Protein AF-A0A7K6TKU8-F1 (afdb_monomer)

Foldseek 3Di:
DDDDDDDDDDDDDDDDDDDDPDDPDDDDPVNCVVVVVVVVVVVVVPDDDDPPPPPPDDPVPDDPDPDDDDDDDADPVLVVVLVVVCVVPLDDDQVRLCVSCVVRVHDSVVSVVVSVVVVVVVVVVVVVVVVVVVVVVVVVVVVVVVVVVVCVVPDDDPDDPVCVVDPVSVVVVVPPVPPDDD

Nearest PDB structures (foldseek):
  3a01-assembly1_A  TM=9.241E-01  e=1.852E-09  Drosophila melanogaster
  2r5z-assembly1_A  TM=8.710E-01  e=3.589E-05  Drosophila melanogaster
  2r5y-assembly1_A  TM=8.660E-01  e=4.384E-05  Drosophila melanogaster
  1puf-assembly1_A  TM=8.653E-01  e=1.664E-04  Mus musculus
  6u81-assembly1_A  TM=6.731E-01  e=4.527E-04  Homo sapiens

InterPro domains:
  IPR001356 Homeodomain [PF00046] (68-124)
  IPR001356 Homeodomain [PS50071] (65-125)
  IPR001356 Homeodomain [SM00389] (67-129)
  IPR001356 Homeodomain [cd00086] (68-125)
  IPR009057 Homedomain-like superfamily [SSF46689] (55-125)
  IPR017970 Homeobox, conserved site [PS00027] (100-123)
  IPR020479 Homeodomain, metazoa [PR00024] (89-100)
  IPR020479 Homeodomain, metazoa [PR00024] (104-114)
  IPR020479 Homeodomain, metazoa [PR00024] (114-123)
  IPR042247 T-cell leukemia homeobox protein 1/2/3 [PTHR45921] (1-181)

Mean predicted aligned error: 19.27 Å

Sequence (182 aa):
VIRVPAHRPAPAAPPAPPPVPGLSGLTFPWMETTRRIAKDRLSAALSPFAATRRIGHPYQNRTPPKRKKPRTSFSRVQICELEKRFHRQKYLASAERATLAKALKMTDAQVKTWFQNRRTKWRRQTAEEREAERQQANRLMLHLQQEAFQKSLSQPLPQDPLCMHNSSLYALQNLQPWAEDN

Solvent-accessible surface area (backbone atoms only — not comparable to full-atom values): 11973 Å² total; per-residue (Å²): 137,86,84,80,86,81,84,81,85,79,83,83,80,81,83,80,81,81,87,80,90,84,80,91,81,82,80,54,85,85,68,53,64,69,71,56,55,67,66,52,57,74,65,62,76,78,60,96,77,78,84,68,83,69,86,84,68,60,76,86,78,51,82,74,75,92,70,82,74,81,88,79,82,78,52,72,67,51,50,50,55,52,49,55,49,40,72,79,42,79,73,75,55,72,69,61,40,47,53,51,11,62,75,62,76,47,50,52,65,56,51,51,51,48,47,50,52,49,49,52,52,48,53,49,51,61,48,51,52,53,51,50,51,52,51,51,54,50,52,50,52,53,48,51,52,52,51,54,52,50,46,66,73,67,50,75,75,78,77,53,72,69,37,76,76,31,71,71,53,40,56,54,67,72,61,55,88,78,76,75,79,134

Organism: Caloenas nicobarica (NCBI:txid187106)

pLDDT: mean 75.06, std 19.82, range [42.72, 98.62]

Radius of gyration: 34.46 Å; Cα contacts (8 Å, |Δi|>4): 29; chains: 1; bounding box: 67×58×96 Å

Structure (mmCIF, N/CA/C/O backbone):
data_AF-A0A7K6TKU8-F1
#
_entry.id   AF-A0A7K6TKU8-F1
#
loop_
_atom_site.group_PDB
_atom_site.id
_atom_site.type_symbol
_atom_site.label_atom_id
_atom_site.label_alt_id
_atom_site.label_comp_id
_atom_site.label_asym_id
_atom_site.label_entity_id
_atom_site.label_seq_id
_atom_site.pdbx_PDB_ins_code
_atom_site.Cartn_x
_atom_site.Cartn_y
_atom_site.Cartn_z
_atom_site.occupancy
_atom_site.B_iso_or_equiv
_atom_site.auth_seq_id
_atom_site.auth_comp_id
_atom_site.auth_asym_id
_atom_site.auth_atom_id
_atom_site.pdbx_PDB_model_num
ATOM 1 N N . VAL A 1 1 ? 24.006 -42.795 16.543 1.00 43.53 1 VAL A N 1
ATOM 2 C CA . VAL A 1 1 ? 24.677 -41.724 17.321 1.00 43.53 1 VAL A CA 1
ATOM 3 C C . VAL A 1 1 ? 25.868 -41.241 16.509 1.00 43.53 1 VAL A C 1
ATOM 5 O O . VAL A 1 1 ? 26.869 -41.937 16.433 1.00 43.53 1 VAL A O 1
ATOM 8 N N . ILE A 1 2 ? 25.705 -40.130 15.790 1.00 45.97 2 ILE A N 1
ATOM 9 C CA . ILE A 1 2 ? 26.700 -39.610 14.841 1.00 45.97 2 ILE A CA 1
ATOM 10 C C . ILE A 1 2 ? 27.614 -38.644 15.603 1.00 45.97 2 ILE A C 1
ATOM 12 O O . ILE A 1 2 ? 27.145 -37.641 16.136 1.00 45.97 2 ILE A O 1
ATOM 16 N N . ARG A 1 3 ? 28.904 -38.979 15.702 1.00 47.34 3 ARG A N 1
ATOM 17 C CA . ARG A 1 3 ? 29.942 -38.127 16.299 1.00 47.34 3 ARG A CA 1
ATOM 18 C C . ARG A 1 3 ? 30.387 -37.079 15.276 1.00 47.34 3 ARG A C 1
ATOM 20 O O . ARG A 1 3 ? 30.801 -37.436 14.180 1.00 47.34 3 ARG A O 1
ATOM 27 N N . VAL A 1 4 ? 30.318 -35.805 15.653 1.00 51.19 4 VAL A N 1
ATOM 28 C CA . VAL A 1 4 ? 30.887 -34.668 14.911 1.00 51.19 4 VAL A CA 1
ATOM 29 C C . VAL A 1 4 ? 32.331 -34.456 15.386 1.00 51.19 4 VAL A C 1
ATOM 31 O O . VAL A 1 4 ? 32.528 -34.288 16.591 1.00 51.19 4 VAL A O 1
ATOM 34 N N . PRO A 1 5 ? 33.345 -34.461 14.501 1.00 51.53 5 PRO A N 1
ATOM 35 C CA . PRO A 1 5 ? 34.706 -34.091 14.875 1.00 51.53 5 PRO A CA 1
ATOM 36 C C . PRO A 1 5 ? 34.878 -32.587 15.131 1.00 51.53 5 PRO A C 1
ATOM 38 O O . PRO A 1 5 ? 34.342 -31.733 14.426 1.00 51.53 5 PRO A O 1
ATOM 41 N N . ALA A 1 6 ? 35.651 -32.311 16.176 1.00 50.31 6 ALA A N 1
ATOM 42 C CA . ALA A 1 6 ? 36.003 -31.018 16.730 1.00 50.31 6 ALA A CA 1
ATOM 43 C C . ALA A 1 6 ? 36.909 -30.155 15.822 1.00 50.31 6 ALA A C 1
ATOM 45 O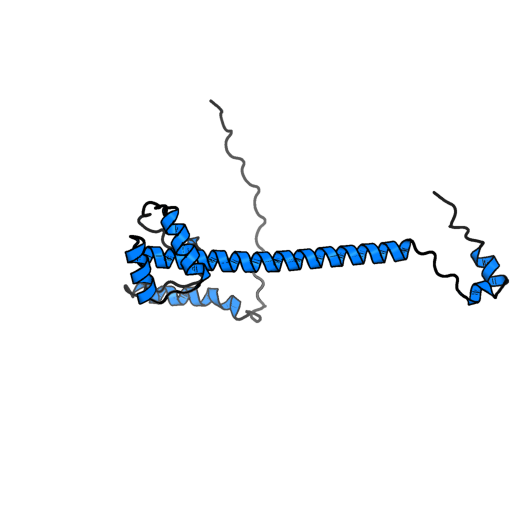 O . ALA A 1 6 ? 37.769 -30.661 15.111 1.00 50.31 6 ALA A O 1
ATOM 46 N N . HIS A 1 7 ? 36.704 -28.838 15.927 1.00 45.62 7 HIS A N 1
ATOM 47 C CA . HIS A 1 7 ? 37.646 -27.720 15.758 1.00 45.62 7 HIS A CA 1
ATOM 48 C C . HIS A 1 7 ? 38.753 -27.815 14.685 1.00 45.62 7 HIS A C 1
ATOM 50 O O . HIS A 1 7 ? 39.833 -28.351 14.911 1.00 45.62 7 HIS A O 1
ATOM 56 N N . ARG A 1 8 ? 38.537 -27.109 13.565 1.00 48.00 8 ARG A N 1
ATOM 57 C CA . ARG A 1 8 ? 39.598 -26.647 12.654 1.00 48.00 8 ARG A CA 1
ATOM 58 C C . ARG A 1 8 ? 40.055 -25.240 13.085 1.00 48.00 8 ARG A C 1
ATOM 60 O O . ARG A 1 8 ? 39.196 -24.358 13.147 1.00 48.00 8 ARG A O 1
ATOM 67 N N . PRO A 1 9 ? 41.346 -24.982 13.363 1.00 49.38 9 PRO A N 1
ATOM 68 C CA . PRO A 1 9 ? 41.838 -23.623 13.566 1.00 49.38 9 PRO A CA 1
ATOM 69 C C . PRO A 1 9 ? 41.916 -22.878 12.223 1.00 49.38 9 PRO A C 1
ATOM 71 O O . PRO A 1 9 ? 42.312 -23.448 11.205 1.00 49.38 9 PRO A O 1
ATOM 74 N N . ALA A 1 10 ? 41.500 -21.611 12.215 1.00 53.28 10 ALA A N 1
ATOM 75 C CA . ALA A 1 10 ? 41.585 -20.715 11.062 1.00 53.28 10 ALA A CA 1
ATOM 76 C C . ALA A 1 10 ? 43.036 -20.231 10.835 1.00 53.28 10 ALA A C 1
ATOM 78 O O . ALA A 1 10 ? 43.764 -20.056 11.815 1.00 53.28 10 ALA A O 1
ATOM 79 N N . PRO A 1 11 ? 43.472 -19.991 9.583 1.00 52.66 11 PRO A N 1
ATOM 80 C CA . PRO A 1 11 ? 44.795 -19.438 9.303 1.00 52.66 11 PRO A CA 1
ATOM 81 C C . PRO A 1 11 ? 44.886 -17.961 9.724 1.00 52.66 11 PRO A C 1
ATOM 83 O O . PRO A 1 11 ? 43.930 -17.198 9.579 1.00 52.66 11 PRO A O 1
ATOM 86 N N . ALA A 1 12 ? 46.048 -17.580 10.257 1.00 50.47 12 ALA A N 1
ATOM 87 C CA . ALA A 1 12 ? 46.366 -16.243 10.746 1.00 50.47 12 ALA A CA 1
ATOM 88 C C . ALA A 1 12 ? 46.212 -15.160 9.659 1.00 50.47 12 ALA A C 1
ATOM 90 O O . ALA A 1 12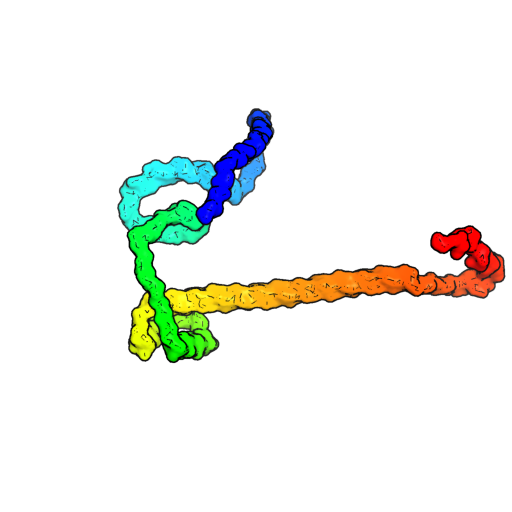 ? 46.647 -15.334 8.522 1.00 50.47 12 ALA A O 1
ATOM 91 N N . ALA A 1 13 ? 45.604 -14.030 10.029 1.00 57.81 13 ALA A N 1
ATOM 92 C CA . ALA A 1 13 ? 45.524 -12.828 9.202 1.00 57.81 13 ALA A CA 1
ATOM 93 C C . ALA A 1 13 ? 46.903 -12.136 9.094 1.00 57.81 13 ALA A C 1
ATOM 95 O O . ALA A 1 13 ? 47.665 -12.169 10.064 1.00 57.81 13 ALA A O 1
ATOM 96 N N . PRO A 1 14 ? 47.233 -11.486 7.961 1.00 63.06 14 PRO A N 1
ATOM 97 C CA . PRO A 1 14 ? 48.475 -10.724 7.826 1.00 63.06 14 PRO A CA 1
ATOM 98 C C . PRO A 1 14 ? 48.457 -9.448 8.696 1.00 63.06 14 PRO A C 1
ATOM 100 O O . PRO A 1 14 ? 47.380 -8.907 8.968 1.00 63.06 14 PRO A O 1
ATOM 103 N N . PRO A 1 15 ? 49.627 -8.943 9.136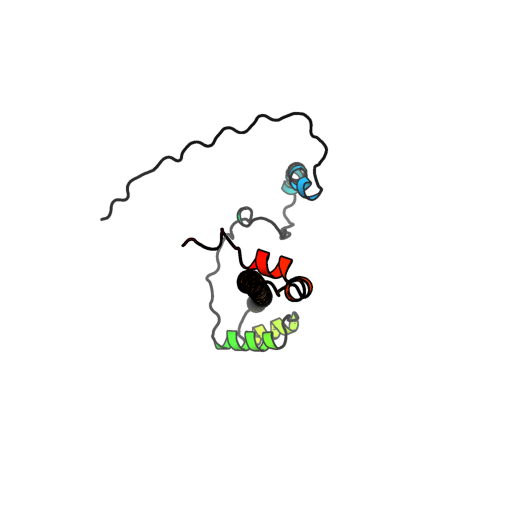 1.00 56.47 15 PRO A N 1
ATOM 104 C CA . PRO A 1 15 ? 49.711 -7.752 9.977 1.00 56.47 15 PRO A CA 1
ATOM 105 C C . PRO A 1 15 ? 49.320 -6.481 9.207 1.00 56.47 15 PRO A C 1
ATOM 107 O O . PRO A 1 15 ? 49.647 -6.314 8.032 1.00 56.47 15 PRO A O 1
ATOM 110 N N . ALA A 1 16 ? 48.621 -5.574 9.892 1.00 60.84 16 ALA A N 1
ATOM 111 C CA . ALA A 1 16 ? 48.265 -4.254 9.380 1.00 60.84 16 ALA A CA 1
ATOM 112 C C . ALA A 1 16 ? 49.522 -3.394 9.110 1.00 60.84 16 ALA A C 1
ATOM 114 O O . ALA A 1 16 ? 50.485 -3.483 9.877 1.00 60.84 16 ALA A O 1
ATOM 115 N N . PRO A 1 17 ? 49.526 -2.539 8.068 1.00 62.78 17 PRO A N 1
ATOM 116 C CA . PRO A 1 17 ? 50.643 -1.635 7.809 1.00 62.78 17 PRO A CA 1
ATOM 117 C C . PRO A 1 17 ? 50.737 -0.529 8.883 1.00 62.78 17 PRO A C 1
ATOM 119 O O . PRO A 1 17 ? 49.713 -0.136 9.452 1.00 62.78 17 PRO A O 1
ATOM 122 N N . PRO A 1 18 ? 51.946 -0.006 9.165 1.00 60.47 18 PRO A N 1
ATOM 123 C CA . PRO A 1 18 ? 52.145 1.069 10.133 1.00 60.47 18 PRO A CA 1
ATOM 124 C C . PRO A 1 18 ? 51.514 2.391 9.655 1.00 60.47 18 PRO A C 1
ATOM 126 O O . PRO A 1 18 ? 51.359 2.609 8.449 1.00 60.47 18 PRO A O 1
ATOM 129 N N . PRO A 1 19 ? 51.157 3.303 10.579 1.00 53.62 19 PRO A N 1
ATOM 130 C CA . PRO A 1 19 ? 50.570 4.586 10.221 1.00 53.62 19 PRO A CA 1
ATOM 131 C C . PRO A 1 19 ? 51.621 5.476 9.547 1.00 53.62 19 PRO A C 1
ATOM 133 O O . PRO A 1 19 ? 52.633 5.823 10.150 1.00 53.62 19 PRO A O 1
ATOM 136 N N . VAL A 1 20 ? 51.365 5.874 8.300 1.00 50.16 20 VAL A N 1
ATOM 137 C CA . VAL A 1 20 ? 52.130 6.928 7.623 1.00 50.16 20 VAL A CA 1
ATOM 138 C C . VAL A 1 20 ? 51.668 8.302 8.137 1.00 50.16 20 VAL A C 1
ATOM 140 O O . VAL A 1 20 ? 50.476 8.613 8.055 1.00 50.16 20 VAL A O 1
ATOM 143 N N . PRO A 1 21 ? 52.557 9.151 8.681 1.00 45.97 21 PRO A N 1
ATOM 144 C CA . PRO A 1 21 ? 52.209 10.522 9.022 1.00 45.97 21 PRO A CA 1
ATOM 145 C C . PRO A 1 21 ? 52.289 11.377 7.753 1.00 45.97 21 PRO A C 1
ATOM 147 O O . PRO A 1 21 ? 53.360 11.488 7.164 1.00 45.97 21 PRO A O 1
ATOM 150 N N . GLY A 1 22 ? 51.176 11.984 7.318 1.00 54.22 22 GLY A N 1
ATOM 151 C CA . GLY A 1 22 ? 51.265 12.993 6.251 1.00 54.22 22 GLY A CA 1
ATOM 152 C C . GLY A 1 22 ? 50.061 13.281 5.355 1.00 54.22 22 GLY A C 1
ATOM 153 O O . GLY A 1 22 ? 50.234 14.052 4.423 1.00 54.22 22 GLY A O 1
ATOM 154 N N . LEU A 1 23 ? 48.855 12.748 5.586 1.00 51.19 23 LEU A N 1
ATOM 155 C CA . LEU A 1 23 ? 47.675 13.098 4.765 1.00 51.19 23 LEU A CA 1
ATOM 156 C C . LEU A 1 23 ? 46.470 13.515 5.620 1.00 51.19 23 LEU A C 1
ATOM 158 O O . LEU A 1 23 ? 45.388 12.933 5.569 1.00 51.19 23 LEU A O 1
ATOM 162 N N . SER A 1 24 ? 46.659 14.565 6.416 1.00 54.91 24 SER A N 1
ATOM 163 C CA . SER A 1 24 ? 45.577 15.280 7.099 1.00 54.91 24 SER A CA 1
ATOM 164 C C . SER A 1 24 ? 44.941 16.279 6.129 1.00 54.91 24 SER A C 1
ATOM 166 O O . SER A 1 24 ? 45.280 17.457 6.163 1.00 54.91 24 SER A O 1
ATOM 168 N N . GLY A 1 25 ? 44.065 15.838 5.221 1.00 55.59 25 GLY A N 1
ATOM 169 C CA . GLY A 1 25 ? 43.484 16.798 4.269 1.00 55.59 25 GLY A CA 1
ATOM 170 C C . GLY A 1 25 ? 42.251 16.403 3.468 1.00 55.59 25 GLY A C 1
ATOM 171 O O . GLY A 1 25 ? 41.596 17.296 2.949 1.00 55.59 25 GLY A O 1
ATOM 172 N N . LEU A 1 26 ? 41.875 15.124 3.377 1.00 60.12 26 LEU A N 1
ATOM 173 C CA . LEU A 1 26 ? 40.711 14.709 2.578 1.00 60.12 26 LEU A CA 1
ATOM 174 C C . LEU A 1 26 ? 39.758 13.827 3.390 1.00 60.12 26 LEU A C 1
ATOM 176 O O . LEU A 1 26 ? 39.501 12.675 3.049 1.00 60.12 26 LEU A O 1
ATOM 180 N N . THR A 1 27 ? 39.222 14.357 4.491 1.00 58.66 27 THR A N 1
ATOM 181 C CA . THR A 1 27 ? 38.078 13.728 5.166 1.00 58.66 27 THR A CA 1
ATOM 182 C C . THR A 1 27 ? 36.791 14.347 4.640 1.00 58.66 27 THR A C 1
ATOM 184 O O . THR A 1 27 ? 36.461 15.489 4.951 1.00 58.66 27 THR A O 1
ATOM 187 N N . PHE A 1 28 ? 36.070 13.594 3.810 1.00 63.00 28 PHE A N 1
ATOM 188 C CA . PHE A 1 28 ? 34.792 14.021 3.244 1.00 63.00 28 PHE A CA 1
ATOM 189 C C . PHE A 1 28 ? 33.694 14.086 4.329 1.00 63.00 28 PHE A C 1
ATOM 191 O O . PHE A 1 28 ? 33.725 13.282 5.261 1.00 63.00 28 PHE A O 1
ATOM 198 N N . PRO A 1 29 ? 32.675 14.964 4.212 1.00 60.66 29 PRO A N 1
ATOM 199 C CA . PRO A 1 29 ? 31.681 15.220 5.271 1.00 60.66 29 PRO A CA 1
ATOM 200 C C . PRO A 1 29 ? 30.883 14.000 5.769 1.00 60.66 29 PRO A C 1
ATOM 202 O O . PRO A 1 29 ? 30.358 14.018 6.880 1.00 60.66 29 PRO A O 1
ATOM 205 N N . TRP A 1 30 ? 30.811 12.920 4.986 1.00 63.47 30 TRP A N 1
ATOM 206 C CA . TRP A 1 30 ? 30.192 11.654 5.396 1.00 63.47 30 TRP A CA 1
ATOM 207 C C . TRP A 1 30 ? 31.091 10.796 6.310 1.00 63.47 30 TRP A C 1
ATOM 209 O O . TRP A 1 30 ? 30.586 9.944 7.039 1.00 63.47 30 TRP A O 1
ATOM 219 N N . MET A 1 31 ? 32.409 11.033 6.310 1.00 62.59 31 MET A N 1
ATOM 220 C CA . MET A 1 31 ? 33.395 10.349 7.160 1.00 62.59 31 MET A CA 1
ATOM 221 C C . MET A 1 31 ? 33.574 11.003 8.547 1.00 62.59 31 MET A C 1
ATOM 223 O O . MET A 1 31 ? 34.240 10.435 9.411 1.00 62.59 31 MET A O 1
ATOM 227 N N . GLU A 1 32 ? 32.952 12.156 8.825 1.00 56.41 32 GLU A N 1
ATOM 228 C CA . GLU A 1 32 ? 33.084 12.872 10.114 1.00 56.41 32 GLU A CA 1
ATOM 229 C C . GLU A 1 32 ? 32.217 12.267 11.245 1.00 56.41 32 GLU A C 1
ATOM 231 O O . GLU A 1 32 ? 32.328 12.647 12.415 1.00 56.41 32 GLU A O 1
ATOM 236 N N . THR A 1 33 ? 31.355 11.291 10.931 1.00 55.06 33 THR A N 1
ATOM 237 C CA . THR A 1 33 ? 30.457 10.647 11.906 1.00 55.06 33 THR A CA 1
ATOM 238 C C . THR A 1 33 ? 31.212 9.971 13.052 1.00 55.06 33 THR A C 1
ATOM 240 O O . THR A 1 33 ? 30.703 9.942 14.169 1.00 55.06 33 THR A O 1
ATOM 243 N N . THR A 1 34 ? 32.439 9.495 12.839 1.00 51.22 34 THR A N 1
ATOM 244 C CA . THR A 1 34 ? 33.166 8.722 13.859 1.00 51.22 34 THR A CA 1
ATOM 245 C C . THR A 1 34 ? 33.769 9.589 14.971 1.00 51.22 34 THR A C 1
ATOM 247 O O . THR A 1 34 ? 33.828 9.145 16.117 1.00 51.22 34 THR A O 1
ATOM 250 N N . ARG A 1 35 ? 34.149 10.848 14.697 1.00 52.31 35 ARG A N 1
ATOM 251 C CA . ARG A 1 35 ? 34.790 11.723 15.702 1.00 52.31 35 ARG A CA 1
ATOM 252 C C . ARG A 1 35 ? 33.807 12.429 16.638 1.00 52.31 35 ARG A C 1
ATOM 254 O O . ARG A 1 35 ? 34.148 12.685 17.791 1.00 52.31 35 ARG A O 1
ATOM 261 N N . ARG A 1 36 ? 32.566 12.680 16.206 1.00 50.66 36 ARG A N 1
ATOM 262 C CA . ARG A 1 36 ? 31.528 13.286 17.071 1.00 50.66 36 ARG A CA 1
ATOM 263 C C . ARG A 1 36 ? 30.953 12.304 18.101 1.00 50.66 36 ARG A C 1
ATOM 265 O O . ARG A 1 36 ? 30.521 12.717 19.173 1.00 50.66 36 ARG A O 1
ATOM 272 N N . ILE A 1 37 ? 31.035 10.998 17.827 1.00 52.25 37 ILE A N 1
ATOM 273 C CA . ILE A 1 37 ? 30.509 9.928 18.696 1.00 52.25 37 ILE A CA 1
ATOM 274 C C . ILE A 1 37 ? 31.207 9.883 20.064 1.00 52.25 37 ILE A C 1
ATOM 276 O O . ILE A 1 37 ? 30.574 9.516 21.054 1.00 52.25 37 ILE A O 1
ATOM 280 N N . ALA A 1 38 ? 32.483 10.266 20.149 1.00 50.06 38 ALA A N 1
ATOM 281 C CA . ALA A 1 38 ? 33.210 10.252 21.417 1.00 50.06 38 ALA A CA 1
ATOM 282 C C . ALA A 1 38 ? 32.747 11.364 22.375 1.00 50.06 38 ALA A C 1
ATOM 284 O O . ALA A 1 38 ? 32.645 11.127 23.577 1.00 50.06 38 ALA A O 1
ATOM 285 N N . LYS A 1 39 ? 32.416 12.556 21.855 1.00 45.28 39 LYS A N 1
ATOM 286 C CA . LYS A 1 39 ? 32.087 13.727 22.685 1.00 45.28 39 LYS A CA 1
ATOM 287 C C . LYS A 1 39 ? 30.642 13.701 23.201 1.00 45.28 39 LYS A C 1
ATOM 289 O O . LYS A 1 39 ? 30.401 14.064 24.348 1.00 45.28 39 LYS A O 1
ATOM 294 N N . ASP A 1 40 ? 29.706 13.157 22.419 1.00 45.84 40 ASP A N 1
ATOM 295 C CA . ASP A 1 40 ? 28.289 13.062 22.813 1.00 45.84 40 ASP A CA 1
ATOM 296 C C . ASP A 1 40 ? 27.995 11.922 23.807 1.00 45.84 40 ASP A C 1
ATOM 298 O O . ASP A 1 40 ? 26.962 11.930 24.483 1.00 45.84 40 ASP A O 1
ATOM 302 N N . ARG A 1 41 ? 28.906 10.945 23.944 1.00 50.94 41 ARG A N 1
ATOM 303 C CA . ARG A 1 41 ? 28.760 9.833 24.901 1.00 50.94 41 ARG A CA 1
ATOM 304 C C . ARG A 1 41 ? 28.774 10.281 26.363 1.00 50.94 41 ARG A C 1
ATOM 306 O O . ARG A 1 41 ? 28.130 9.629 27.179 1.00 50.94 41 ARG A O 1
ATOM 313 N N . LEU A 1 42 ? 29.456 11.380 26.685 1.00 46.62 42 LEU A N 1
ATOM 314 C CA . LEU A 1 42 ? 29.512 11.913 28.051 1.00 46.62 42 LEU A CA 1
ATOM 315 C C . LEU A 1 42 ? 28.262 12.734 28.414 1.00 46.62 42 LEU A C 1
ATOM 317 O O . LEU A 1 42 ? 27.868 12.756 29.574 1.00 46.62 42 LEU A O 1
ATOM 321 N N . SER A 1 43 ? 27.590 13.353 27.436 1.00 44.94 43 SER A N 1
ATOM 322 C CA . SER A 1 43 ? 26.395 14.178 27.682 1.00 44.94 43 SER A CA 1
ATOM 323 C C . SER A 1 43 ? 25.093 13.360 27.719 1.00 44.94 43 SER A C 1
ATOM 325 O O . SER A 1 43 ? 24.184 13.659 28.493 1.00 44.94 43 SER A O 1
ATOM 327 N N . ALA A 1 44 ? 25.001 12.271 26.946 1.00 48.91 44 ALA A N 1
ATOM 328 C CA . ALA A 1 44 ? 23.782 11.461 26.858 1.00 48.91 44 ALA A CA 1
ATOM 329 C C . ALA A 1 44 ? 23.514 10.555 28.079 1.00 48.91 44 ALA A C 1
ATOM 331 O O . ALA A 1 44 ? 22.419 10.008 28.200 1.00 48.91 44 ALA A O 1
ATOM 332 N N . ALA A 1 45 ? 24.482 10.391 28.986 1.00 50.06 45 ALA A N 1
ATOM 333 C CA . ALA A 1 45 ? 24.348 9.528 30.162 1.00 50.06 45 ALA A CA 1
ATOM 334 C C . ALA A 1 45 ? 23.436 10.106 31.267 1.00 50.06 45 ALA A C 1
ATOM 336 O O . ALA A 1 45 ? 23.084 9.381 32.193 1.00 50.06 45 ALA A O 1
ATOM 337 N N . LEU A 1 46 ? 23.024 11.379 31.170 1.00 45.41 46 LEU A N 1
ATOM 338 C CA . LEU A 1 46 ? 22.301 12.086 32.240 1.00 45.41 46 LEU A CA 1
ATOM 339 C C . LEU A 1 46 ? 20.834 12.426 31.922 1.00 45.41 46 LEU A C 1
ATOM 341 O O . LEU A 1 46 ? 20.179 13.082 32.725 1.00 45.41 46 LEU A O 1
ATOM 345 N N . SER A 1 47 ? 20.280 11.997 30.782 1.00 42.72 47 SER A N 1
ATOM 346 C CA . SER A 1 47 ? 18.892 12.324 30.404 1.00 42.72 47 SER A CA 1
ATOM 347 C C . SER A 1 47 ? 17.996 11.081 30.322 1.00 42.72 47 SER A C 1
ATOM 349 O O . SER A 1 47 ? 18.096 10.326 29.352 1.00 42.72 47 SER A O 1
ATOM 351 N N . PRO A 1 48 ? 17.067 10.864 31.277 1.00 45.69 48 PRO A N 1
ATOM 352 C CA . PRO A 1 48 ? 16.278 9.632 31.340 1.00 45.69 48 PRO A CA 1
ATOM 353 C C . PRO A 1 48 ? 15.115 9.533 30.338 1.00 45.69 48 PRO A C 1
ATOM 355 O O . PRO A 1 48 ? 14.444 8.503 30.329 1.00 45.69 48 PRO A O 1
ATOM 358 N N . PHE A 1 49 ? 14.812 10.557 29.523 1.00 45.16 49 PHE A N 1
ATOM 359 C CA . PHE A 1 49 ? 13.477 10.633 28.895 1.00 45.16 49 PHE A CA 1
ATOM 360 C C . PHE A 1 49 ? 13.384 10.672 27.357 1.00 45.16 49 PHE A C 1
ATOM 362 O O . PHE A 1 49 ? 12.288 10.550 26.817 1.00 45.16 49 PHE A O 1
ATOM 369 N N . ALA A 1 50 ? 14.473 10.742 26.591 1.00 43.28 50 ALA A N 1
ATOM 370 C CA . ALA A 1 50 ? 14.357 10.839 25.129 1.00 43.28 50 ALA A CA 1
ATOM 371 C C . ALA A 1 50 ? 14.672 9.516 24.414 1.00 43.28 50 ALA A C 1
ATOM 373 O O . ALA A 1 50 ? 15.718 9.355 23.786 1.00 43.28 50 ALA A O 1
ATOM 374 N N . ALA A 1 51 ? 13.730 8.567 24.428 1.00 53.34 51 ALA A N 1
ATOM 375 C CA . ALA A 1 51 ? 13.740 7.429 23.502 1.00 53.34 51 ALA A CA 1
ATOM 376 C C . ALA A 1 51 ? 13.334 7.873 22.080 1.00 53.34 51 ALA A C 1
ATOM 378 O O . ALA A 1 51 ? 12.379 7.363 21.487 1.00 53.34 51 ALA A O 1
ATOM 379 N N . THR A 1 52 ? 14.059 8.835 21.510 1.00 49.62 52 THR A N 1
ATOM 380 C CA . THR A 1 52 ? 13.912 9.207 20.105 1.00 49.62 52 THR A CA 1
ATOM 381 C C . THR A 1 52 ? 14.467 8.056 19.279 1.00 49.62 52 THR A C 1
ATOM 383 O O . THR A 1 52 ? 15.664 7.769 19.299 1.00 49.62 52 THR A O 1
ATOM 386 N N . ARG A 1 53 ? 13.585 7.342 18.572 1.00 48.72 53 ARG A N 1
ATOM 387 C CA . ARG A 1 53 ? 13.965 6.257 17.659 1.00 48.72 53 ARG A CA 1
ATOM 388 C C . ARG A 1 53 ? 14.849 6.829 16.548 1.00 48.72 53 ARG A C 1
ATOM 390 O O . ARG A 1 53 ? 14.340 7.276 15.527 1.00 48.72 53 ARG A O 1
ATOM 397 N N . ARG A 1 54 ? 16.169 6.810 16.744 1.00 52.31 54 ARG A N 1
ATOM 398 C CA . ARG A 1 54 ? 17.163 7.180 15.731 1.00 52.31 54 ARG A CA 1
ATOM 399 C C . ARG A 1 54 ? 17.038 6.211 14.549 1.00 52.31 54 ARG A C 1
ATOM 401 O O . ARG A 1 54 ? 17.365 5.025 14.645 1.00 52.31 54 ARG A O 1
ATOM 408 N N . ILE A 1 55 ? 16.484 6.709 13.448 1.00 47.47 55 ILE A N 1
ATOM 409 C CA . ILE A 1 55 ? 16.427 6.018 12.158 1.00 47.47 55 ILE A CA 1
ATOM 410 C C . ILE A 1 55 ? 17.872 5.916 11.647 1.00 47.47 55 ILE A C 1
ATOM 412 O O . ILE A 1 55 ? 18.563 6.925 11.592 1.00 47.47 55 ILE A O 1
ATOM 416 N N . GLY A 1 56 ? 18.342 4.701 11.339 1.00 58.28 56 GLY A N 1
ATOM 417 C CA . GLY A 1 56 ? 19.689 4.455 10.797 1.00 58.28 56 GLY A CA 1
ATOM 418 C C . GLY A 1 56 ? 20.642 3.632 11.673 1.00 58.28 56 GLY A C 1
ATOM 419 O O . GLY A 1 56 ? 21.683 3.213 11.182 1.00 58.28 56 GLY A O 1
ATOM 420 N N . HIS A 1 57 ? 20.314 3.324 12.935 1.00 68.62 57 HIS A N 1
ATOM 421 C CA . HIS A 1 57 ? 21.207 2.475 13.736 1.00 68.62 57 HIS A CA 1
ATOM 422 C C . HIS A 1 57 ? 21.181 1.003 13.288 1.00 68.62 57 HIS A C 1
ATOM 424 O O . HIS A 1 57 ? 20.076 0.446 13.155 1.00 68.62 57 HIS A O 1
ATOM 430 N N . PRO A 1 58 ? 22.366 0.370 13.111 1.00 76.19 58 PRO A N 1
ATOM 431 C CA . PRO A 1 58 ? 22.479 -1.031 12.734 1.00 76.19 58 PRO A CA 1
ATOM 432 C C . PRO A 1 58 ? 21.751 -1.891 13.760 1.00 76.19 58 PRO A C 1
ATOM 434 O O . PRO A 1 58 ? 21.753 -1.600 14.958 1.00 76.19 58 PRO A O 1
ATOM 437 N N . TYR A 1 59 ? 21.088 -2.940 13.274 1.00 71.00 59 TYR A N 1
ATOM 438 C CA . TYR A 1 59 ? 20.201 -3.784 14.077 1.00 71.00 59 TYR A CA 1
ATOM 439 C C . TYR A 1 59 ? 20.881 -4.328 15.347 1.00 71.00 59 TYR A C 1
ATOM 441 O O . TYR A 1 59 ? 20.221 -4.469 16.372 1.00 71.00 59 TYR A O 1
ATOM 449 N N . GLN A 1 60 ? 22.201 -4.535 15.297 1.00 74.38 60 GLN A N 1
ATOM 450 C CA . GLN A 1 60 ? 23.033 -5.026 16.400 1.00 74.38 60 GLN A CA 1
ATOM 451 C C . GLN A 1 60 ? 23.123 -4.063 17.597 1.00 74.38 60 GLN A C 1
ATOM 453 O O . GLN A 1 60 ? 23.284 -4.510 18.726 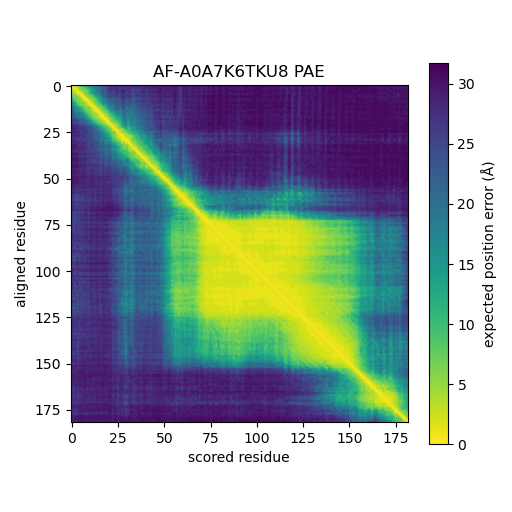1.00 74.38 60 GLN A O 1
ATOM 458 N N . ASN A 1 61 ? 22.936 -2.758 17.378 1.00 77.06 61 ASN A N 1
ATOM 459 C CA . ASN A 1 61 ? 23.052 -1.739 18.430 1.00 77.06 61 ASN A CA 1
ATOM 460 C C . ASN A 1 61 ? 21.701 -1.416 19.083 1.00 77.06 61 ASN A C 1
ATOM 462 O O . ASN A 1 61 ? 21.595 -0.492 19.891 1.00 77.06 61 ASN A O 1
ATOM 466 N N . ARG A 1 62 ? 20.634 -2.128 18.705 1.00 77.94 62 ARG A N 1
ATOM 467 C CA . ARG A 1 62 ? 19.312 -1.946 19.302 1.00 77.94 62 ARG A CA 1
ATOM 468 C C . ARG A 1 62 ? 19.195 -2.849 20.515 1.00 77.94 62 ARG A C 1
ATOM 470 O O . ARG A 1 62 ? 19.406 -4.053 20.411 1.00 77.94 62 ARG A O 1
ATOM 477 N N . THR A 1 63 ? 18.791 -2.273 21.644 1.00 79.69 63 THR A N 1
ATOM 478 C CA . THR A 1 63 ? 18.453 -3.045 22.838 1.00 79.69 63 THR A CA 1
ATOM 479 C C . THR A 1 63 ? 17.414 -4.115 22.479 1.00 79.69 63 THR A C 1
ATOM 481 O O . THR A 1 63 ? 16.341 -3.780 21.956 1.00 79.69 63 THR A O 1
ATOM 484 N N . PRO A 1 64 ? 17.715 -5.409 22.706 1.00 74.12 64 PRO A N 1
ATOM 485 C CA . PRO A 1 64 ? 16.784 -6.482 22.399 1.00 74.12 64 PRO A CA 1
ATOM 486 C C . PRO A 1 64 ? 15.449 -6.260 23.125 1.00 74.12 64 PRO A C 1
ATOM 488 O O . PRO A 1 64 ? 15.446 -5.951 24.321 1.00 74.12 64 PRO A O 1
ATOM 491 N N . PRO A 1 65 ? 14.294 -6.402 22.448 1.00 76.81 65 PRO A N 1
ATOM 492 C CA . PRO A 1 65 ? 13.001 -6.251 23.102 1.00 76.81 65 PRO A CA 1
ATOM 493 C C . PRO A 1 65 ? 12.862 -7.231 24.276 1.00 76.81 65 PRO A C 1
ATOM 495 O O . PRO A 1 65 ? 12.850 -8.443 24.068 1.00 76.81 65 PRO A O 1
ATOM 498 N N . LYS A 1 66 ? 12.707 -6.702 25.501 1.00 72.94 66 LYS A N 1
ATOM 499 C CA . LYS A 1 66 ? 12.661 -7.479 26.758 1.00 72.94 66 LYS A CA 1
ATOM 500 C C . LYS A 1 66 ? 11.576 -8.566 26.803 1.00 72.94 66 LYS A C 1
ATOM 502 O O . LYS A 1 66 ? 11.720 -9.499 27.580 1.00 72.94 66 LYS A O 1
ATOM 507 N N . ARG A 1 67 ? 10.508 -8.479 25.990 1.00 67.12 67 ARG A N 1
ATOM 508 C CA . ARG A 1 67 ? 9.495 -9.543 25.820 1.00 67.12 67 ARG A CA 1
ATOM 509 C C . ARG A 1 67 ? 8.929 -9.560 24.399 1.00 67.12 67 ARG A C 1
ATOM 511 O O . ARG A 1 67 ? 8.382 -8.559 23.929 1.00 67.12 67 ARG A O 1
ATOM 518 N N . LYS A 1 68 ? 9.025 -10.707 23.720 1.00 68.62 68 LYS A N 1
ATOM 519 C CA . LYS A 1 68 ? 8.353 -10.957 22.436 1.00 68.62 68 LYS A CA 1
ATOM 520 C C . LYS A 1 68 ? 6.892 -11.302 22.733 1.00 68.62 68 LYS A C 1
ATOM 522 O O . LYS A 1 68 ? 6.629 -12.307 23.382 1.00 68.62 68 LYS A O 1
ATOM 527 N N . LYS A 1 69 ? 5.944 -10.470 22.289 1.00 72.44 69 LYS A N 1
ATOM 528 C CA . LYS A 1 69 ? 4.531 -10.880 22.286 1.00 72.44 69 LYS A CA 1
ATOM 529 C C . LYS A 1 69 ? 4.373 -12.074 21.325 1.00 72.44 69 LYS A C 1
ATOM 531 O O . LYS A 1 69 ? 5.024 -12.047 20.273 1.00 72.44 69 LYS A O 1
ATOM 536 N N . PRO A 1 70 ? 3.539 -13.081 21.645 1.00 76.38 70 PRO A N 1
ATOM 537 C CA . PRO A 1 70 ? 3.206 -14.153 20.712 1.00 76.38 70 PRO A CA 1
ATOM 538 C C . PRO A 1 70 ? 2.757 -13.583 19.363 1.00 76.38 70 PRO A C 1
ATOM 540 O O . PRO A 1 70 ? 2.036 -12.582 19.312 1.00 76.38 70 PRO A O 1
ATOM 543 N N . ARG A 1 71 ? 3.213 -14.189 18.261 1.00 80.00 71 ARG A N 1
ATOM 544 C CA . ARG A 1 71 ? 2.767 -13.790 16.921 1.00 80.00 71 ARG A CA 1
ATOM 545 C C . ARG A 1 71 ? 1.321 -14.234 16.761 1.00 80.00 71 ARG A C 1
ATOM 547 O O . ARG A 1 71 ? 1.033 -15.421 16.838 1.00 80.00 71 ARG A O 1
ATOM 554 N N . THR A 1 72 ? 0.434 -13.282 16.523 1.00 82.56 72 THR A N 1
ATOM 555 C CA . THR A 1 72 ? -0.958 -13.557 16.174 1.00 82.56 72 THR A CA 1
ATOM 556 C C . THR A 1 72 ? -1.106 -13.541 14.655 1.00 82.56 72 THR A C 1
ATOM 558 O O . THR A 1 72 ? -0.525 -12.685 13.981 1.00 82.56 72 THR A O 1
ATOM 561 N N . SER A 1 73 ? -1.836 -14.518 14.111 1.00 91.88 73 SER A N 1
ATOM 562 C CA . SER A 1 73 ? -2.216 -14.544 12.695 1.00 91.88 73 SER A CA 1
ATOM 563 C C . SER A 1 73 ? -3.591 -13.907 12.526 1.00 91.88 73 SER A C 1
ATOM 565 O O . SER A 1 73 ? -4.470 -14.108 13.362 1.00 91.88 73 SER A O 1
ATOM 567 N N . PHE A 1 74 ? -3.776 -13.136 11.457 1.00 95.38 74 PHE A N 1
ATOM 568 C CA . PHE A 1 74 ? -5.080 -12.573 11.109 1.00 95.38 74 PHE A CA 1
ATOM 569 C C . PHE A 1 74 ? -5.904 -13.604 10.334 1.00 95.38 74 PHE A C 1
ATOM 571 O O . PHE A 1 74 ? -5.352 -14.391 9.562 1.00 95.38 74 PHE A O 1
ATOM 578 N N . SER A 1 75 ? -7.223 -13.596 10.523 1.00 97.50 75 SER A N 1
ATOM 579 C CA . SER A 1 75 ? -8.123 -14.473 9.773 1.00 97.50 75 SER A CA 1
ATOM 580 C C . SER A 1 75 ? -8.163 -14.090 8.289 1.00 97.50 75 SER A C 1
ATOM 582 O O . SER A 1 75 ? -7.840 -12.962 7.906 1.00 97.50 75 SER A O 1
ATOM 584 N N . ARG A 1 76 ? -8.611 -15.014 7.429 1.00 97.00 76 ARG A N 1
ATOM 585 C CA . ARG A 1 76 ? -8.742 -14.755 5.985 1.00 97.00 76 ARG A CA 1
ATOM 586 C C . ARG A 1 76 ? -9.657 -13.561 5.698 1.00 97.00 76 ARG A C 1
ATOM 588 O O . ARG A 1 76 ? -9.319 -12.730 4.861 1.00 97.00 76 ARG A O 1
ATOM 595 N N . VAL A 1 77 ? -10.773 -13.459 6.421 1.00 97.62 77 VAL A N 1
ATOM 596 C CA . VAL A 1 77 ? -11.741 -12.358 6.291 1.00 97.62 77 VAL A CA 1
ATOM 597 C C . VAL A 1 77 ? -11.104 -11.023 6.682 1.00 97.62 77 VAL A C 1
ATOM 599 O O . VAL A 1 77 ? -11.228 -10.050 5.943 1.00 97.62 77 VAL A O 1
ATOM 602 N N . GLN A 1 78 ? -10.349 -10.988 7.787 1.00 98.06 78 GLN A N 1
ATOM 603 C CA . GLN A 1 78 ? -9.623 -9.785 8.210 1.00 98.06 78 GLN A CA 1
ATOM 604 C C . GLN A 1 78 ? -8.618 -9.336 7.146 1.00 98.06 78 GLN A C 1
ATOM 606 O O . GLN A 1 78 ? -8.570 -8.158 6.804 1.00 98.06 78 GLN A O 1
ATOM 611 N N . ILE A 1 79 ? -7.836 -10.269 6.595 1.00 98.06 79 ILE A N 1
ATOM 612 C CA . ILE A 1 79 ? -6.862 -9.967 5.538 1.00 98.06 79 ILE A CA 1
ATOM 613 C C . ILE A 1 79 ? -7.569 -9.425 4.292 1.00 98.06 79 ILE A C 1
ATOM 615 O O . ILE A 1 79 ? -7.139 -8.406 3.761 1.00 98.06 79 ILE A O 1
ATOM 619 N N . CYS A 1 80 ? -8.662 -10.058 3.864 1.00 98.31 80 CYS A N 1
ATOM 620 C CA . CYS A 1 80 ? -9.416 -9.651 2.680 1.00 98.31 80 CYS A CA 1
ATOM 621 C C . CYS A 1 80 ? -9.927 -8.205 2.791 1.00 98.31 80 CYS A C 1
ATOM 623 O O . CYS A 1 80 ? -9.676 -7.385 1.909 1.00 98.31 80 CYS A O 1
ATOM 625 N N . GLU A 1 81 ? -10.573 -7.847 3.904 1.00 98.38 81 GLU A N 1
ATOM 626 C CA . GLU A 1 81 ? -11.088 -6.487 4.105 1.00 98.38 81 GLU A CA 1
ATOM 627 C C . GLU A 1 81 ? -9.964 -5.446 4.252 1.00 98.38 81 GLU A C 1
ATOM 629 O O . GLU A 1 81 ? -10.065 -4.336 3.718 1.00 98.38 81 GLU A O 1
ATOM 634 N N . LEU A 1 82 ? -8.847 -5.803 4.898 1.00 98.56 82 LEU A N 1
ATOM 635 C CA . LEU A 1 82 ? -7.655 -4.949 4.954 1.00 98.56 82 LEU A CA 1
ATOM 636 C C . LEU A 1 82 ? -7.073 -4.701 3.554 1.00 98.56 82 LEU A C 1
ATOM 638 O O . LEU A 1 82 ? -6.734 -3.564 3.219 1.00 98.56 82 LEU A O 1
ATOM 642 N N . GLU A 1 83 ? -6.981 -5.737 2.718 1.00 98.56 83 GLU A N 1
ATOM 643 C CA . GLU A 1 83 ? -6.507 -5.632 1.336 1.00 98.56 83 GLU A CA 1
ATOM 644 C C . GLU A 1 83 ? -7.455 -4.816 0.462 1.00 98.56 83 GLU A C 1
ATOM 646 O O . GLU A 1 83 ? -6.997 -3.921 -0.252 1.00 98.56 83 GLU A O 1
ATOM 651 N N . LYS A 1 84 ? -8.765 -5.042 0.576 1.00 98.44 84 LYS A N 1
ATOM 652 C CA . LYS A 1 84 ? -9.807 -4.270 -0.111 1.00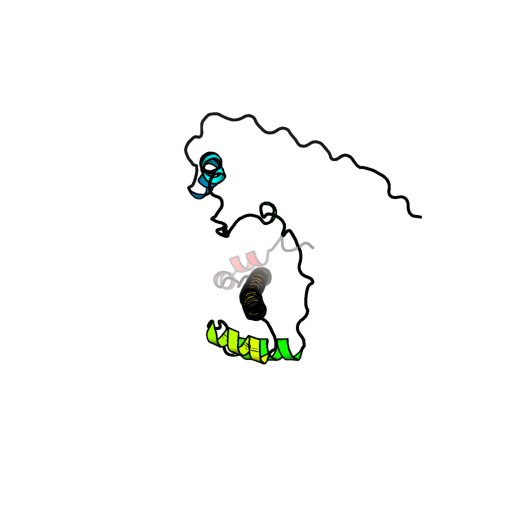 98.44 84 LYS A CA 1
ATOM 653 C C . LYS A 1 84 ? -9.729 -2.788 0.244 1.00 98.44 84 LYS A C 1
ATOM 655 O O . LYS A 1 84 ? -9.724 -1.934 -0.646 1.00 98.44 84 LYS A O 1
ATOM 660 N N . ARG A 1 85 ? -9.606 -2.455 1.535 1.00 98.25 85 ARG A N 1
ATOM 661 C CA . ARG A 1 85 ? -9.444 -1.061 1.971 1.00 98.25 85 ARG A CA 1
ATOM 662 C C . ARG A 1 85 ? -8.120 -0.473 1.486 1.00 98.25 85 ARG A C 1
ATOM 664 O O . ARG A 1 85 ? -8.113 0.657 1.006 1.00 98.25 85 ARG A O 1
ATOM 671 N N . PHE A 1 86 ? -7.028 -1.238 1.537 1.00 98.62 86 PHE A N 1
ATOM 672 C CA . PHE A 1 86 ? -5.723 -0.812 1.027 1.00 98.62 86 PHE A CA 1
ATOM 673 C C . PHE A 1 86 ? -5.724 -0.574 -0.484 1.00 98.62 86 PHE A C 1
ATOM 675 O O . PHE A 1 86 ? -5.031 0.319 -0.972 1.00 98.62 86 PHE A O 1
ATOM 682 N N . HIS A 1 87 ? -6.481 -1.361 -1.250 1.00 98.25 87 HIS A N 1
ATOM 683 C CA . HIS A 1 87 ? -6.617 -1.153 -2.686 1.00 98.25 87 HIS A CA 1
ATOM 684 C C . HIS A 1 87 ? -7.158 0.253 -2.968 1.00 98.25 87 HIS A C 1
ATOM 686 O O . HIS A 1 87 ? -6.528 0.987 -3.727 1.00 98.25 87 HIS A O 1
ATOM 692 N N . ARG A 1 88 ? -8.212 0.653 -2.245 1.00 97.94 88 ARG A N 1
ATOM 693 C CA . ARG A 1 88 ? -8.837 1.981 -2.334 1.00 97.94 88 ARG A CA 1
ATOM 694 C C . ARG A 1 88 ? -7.960 3.107 -1.779 1.00 97.94 88 ARG A C 1
ATOM 696 O O . ARG A 1 88 ? -7.939 4.190 -2.343 1.00 97.94 88 ARG A O 1
ATOM 703 N N . GLN A 1 89 ? -7.245 2.873 -0.676 1.00 98.19 89 GLN A N 1
ATOM 704 C CA . GLN A 1 89 ? -6.510 3.927 0.026 1.00 98.19 89 GLN A CA 1
ATOM 705 C C . GLN A 1 89 ? -5.253 3.379 0.716 1.00 98.19 89 GLN A C 1
ATOM 707 O O . GLN A 1 89 ? -5.327 2.556 1.627 1.00 98.19 89 GLN A O 1
ATOM 712 N N . LYS A 1 90 ? -4.067 3.856 0.309 1.00 98.00 90 LYS A N 1
ATOM 713 C CA . LYS A 1 90 ? -2.776 3.340 0.816 1.00 98.00 90 LYS A CA 1
ATOM 714 C C . LYS A 1 90 ? -2.423 3.840 2.223 1.00 98.00 90 LYS A C 1
ATOM 716 O O . LYS A 1 90 ? -1.620 3.207 2.911 1.00 98.00 90 LYS A O 1
ATOM 721 N N . TYR A 1 91 ? -3.007 4.962 2.646 1.00 98.25 91 TYR A N 1
ATOM 722 C CA . TYR A 1 91 ? -2.749 5.633 3.921 1.00 98.25 91 TYR A CA 1
ATOM 723 C C . TYR A 1 91 ? -4.076 5.999 4.578 1.00 98.25 91 TYR A C 1
ATOM 725 O O . TYR A 1 91 ? -4.858 6.730 3.985 1.00 98.25 91 TYR A O 1
ATOM 733 N N . LEU A 1 92 ? -4.317 5.510 5.793 1.00 97.88 92 LEU A N 1
ATOM 734 C CA . LEU A 1 92 ? -5.535 5.816 6.546 1.00 97.88 92 LEU A CA 1
ATOM 735 C C . LEU A 1 92 ? -5.294 6.914 7.581 1.00 97.88 92 LEU A C 1
ATOM 737 O O . LEU A 1 92 ? -4.302 6.857 8.328 1.00 97.88 92 LEU A O 1
ATOM 741 N N . ALA A 1 93 ? -6.244 7.845 7.681 1.00 98.00 93 ALA A N 1
ATOM 742 C CA . ALA A 1 93 ? -6.313 8.797 8.781 1.00 98.00 93 ALA A CA 1
ATOM 743 C C . ALA A 1 93 ? -6.621 8.086 10.111 1.00 98.00 93 ALA A C 1
ATOM 745 O O . ALA A 1 93 ? -7.036 6.924 10.144 1.00 98.00 93 ALA A O 1
ATOM 746 N N . SER A 1 94 ? -6.399 8.774 11.236 1.00 97.81 94 SER A N 1
ATOM 747 C CA . SER A 1 94 ? -6.571 8.172 12.568 1.00 97.81 94 SER A CA 1
ATOM 748 C C . SER A 1 94 ? -8.005 7.685 12.811 1.00 97.81 94 SER A C 1
ATOM 750 O O . SER A 1 94 ? -8.203 6.543 13.219 1.00 97.81 94 SER A O 1
ATOM 752 N N . ALA A 1 95 ? -9.004 8.510 12.480 1.00 97.94 95 ALA A N 1
ATOM 753 C CA . ALA A 1 95 ? -10.415 8.162 12.640 1.00 97.94 95 ALA A CA 1
ATOM 754 C C . ALA A 1 95 ? -10.821 6.959 11.770 1.00 97.94 95 ALA A C 1
ATOM 756 O O . ALA A 1 95 ? -11.419 6.006 12.262 1.00 97.94 95 ALA A O 1
ATOM 757 N N . GLU A 1 96 ? -10.422 6.950 10.494 1.00 98.06 96 GLU A N 1
ATOM 758 C CA . GLU A 1 96 ? -10.708 5.843 9.572 1.00 98.06 96 GLU A CA 1
ATOM 759 C C . GLU A 1 96 ? -10.094 4.523 10.050 1.00 98.06 96 GLU A C 1
ATOM 761 O O . GLU A 1 96 ? -10.711 3.460 9.942 1.00 98.06 96 GLU A O 1
ATOM 766 N N . ARG A 1 97 ? -8.874 4.589 10.597 1.00 98.44 97 ARG A N 1
ATOM 767 C CA . ARG A 1 97 ? -8.187 3.429 11.164 1.00 98.44 97 ARG A CA 1
ATOM 768 C C . ARG A 1 97 ? -8.940 2.872 12.368 1.00 98.44 97 ARG A C 1
ATOM 770 O O . ARG A 1 97 ? -9.143 1.661 12.429 1.00 98.44 97 ARG A O 1
ATOM 777 N N . ALA A 1 98 ? -9.399 3.742 13.267 1.00 98.25 98 ALA A N 1
ATOM 778 C CA . ALA A 1 98 ? -10.182 3.349 14.432 1.00 98.25 98 ALA A CA 1
ATOM 779 C C . ALA A 1 98 ? -11.505 2.672 14.031 1.00 98.25 98 ALA A C 1
ATOM 781 O O . ALA A 1 98 ? -11.872 1.650 14.612 1.00 98.25 98 ALA A O 1
ATOM 782 N N . THR A 1 99 ? -12.192 3.182 13.006 1.00 98.19 99 THR A N 1
ATOM 783 C CA . THR A 1 99 ? -13.419 2.567 12.474 1.00 98.19 99 THR A CA 1
ATOM 784 C C . THR A 1 99 ? -13.152 1.179 11.890 1.00 98.19 99 THR A C 1
ATOM 786 O O . THR A 1 99 ? -13.855 0.225 12.223 1.00 98.19 99 THR A O 1
ATOM 789 N N . LEU A 1 100 ? -12.096 1.026 11.083 1.00 97.94 100 LEU A N 1
ATOM 790 C CA . LEU A 1 100 ? -11.722 -0.268 10.505 1.00 97.94 100 LEU A CA 1
ATOM 791 C C . LEU A 1 100 ? -11.313 -1.286 11.580 1.00 97.94 100 LEU A C 1
ATOM 793 O O . LEU A 1 100 ? -11.688 -2.455 11.509 1.00 97.94 100 LEU A O 1
ATOM 797 N N . ALA A 1 101 ? -10.576 -0.838 12.597 1.00 98.31 101 ALA A N 1
ATOM 798 C CA . ALA A 1 101 ? -10.177 -1.660 13.733 1.00 98.31 101 ALA A CA 1
ATOM 799 C C . ALA A 1 101 ? -11.404 -2.218 14.477 1.00 98.31 101 ALA A C 1
ATOM 801 O O . ALA A 1 101 ? -11.484 -3.425 14.713 1.00 98.31 101 ALA A O 1
ATOM 802 N N . LYS A 1 102 ? -12.403 -1.368 14.756 1.00 98.06 102 LYS A N 1
ATOM 803 C CA . LYS A 1 102 ? -13.676 -1.782 15.371 1.00 98.06 102 LYS A CA 1
ATOM 804 C C . LYS A 1 102 ? -14.430 -2.799 14.509 1.00 98.06 102 LYS A C 1
ATOM 806 O O . LYS A 1 102 ? -14.887 -3.809 15.044 1.00 98.06 102 LYS A O 1
ATOM 811 N N . ALA A 1 103 ? -14.524 -2.559 13.199 1.00 97.69 103 ALA A N 1
ATOM 812 C CA . ALA A 1 103 ? -15.223 -3.444 12.265 1.00 97.69 103 ALA A CA 1
ATOM 813 C C . ALA A 1 103 ? -14.587 -4.845 12.194 1.00 97.69 103 ALA A C 1
ATOM 815 O O . ALA A 1 103 ? -15.294 -5.847 12.200 1.00 97.69 103 ALA A O 1
ATOM 816 N N . LEU A 1 104 ? -13.252 -4.923 12.198 1.00 97.31 104 LEU A N 1
ATOM 817 C CA . LEU A 1 104 ? -12.508 -6.183 12.076 1.00 97.31 104 LEU A CA 1
ATOM 818 C C . LEU A 1 104 ? -12.164 -6.846 13.418 1.00 97.31 104 LEU A C 1
ATOM 820 O O . LEU A 1 104 ? -11.465 -7.863 13.428 1.00 97.31 104 LEU A O 1
ATOM 824 N N . LYS A 1 105 ? -12.627 -6.276 14.541 1.00 97.69 105 LYS A N 1
ATOM 825 C CA . LYS A 1 105 ? -12.285 -6.704 15.911 1.00 97.69 105 LYS A CA 1
ATOM 826 C C . LYS A 1 105 ? -10.766 -6.775 16.134 1.00 97.69 105 LYS A C 1
ATOM 828 O O . LYS A 1 105 ? -10.237 -7.719 16.713 1.00 97.69 105 LYS A O 1
ATOM 833 N N . MET A 1 106 ? -10.059 -5.760 15.645 1.00 96.69 106 MET A N 1
ATOM 834 C CA . MET A 1 106 ? -8.614 -5.582 15.786 1.00 96.69 106 MET A CA 1
ATOM 835 C C . MET A 1 106 ? -8.318 -4.317 16.596 1.00 96.69 106 MET A C 1
ATOM 837 O O . MET A 1 106 ? -9.160 -3.434 16.737 1.00 96.69 106 MET A O 1
ATOM 841 N N . THR A 1 107 ? -7.098 -4.191 17.109 1.00 97.44 107 THR A N 1
ATOM 842 C CA . THR A 1 107 ? -6.628 -2.945 17.736 1.00 97.44 107 THR A CA 1
ATOM 843 C C . THR A 1 107 ? -6.152 -1.939 16.683 1.00 97.44 107 THR A C 1
ATOM 845 O O . THR A 1 107 ? -5.633 -2.327 15.632 1.00 97.44 107 THR A O 1
ATOM 848 N N . ASP A 1 108 ? -6.248 -0.636 16.981 1.00 97.06 108 ASP A N 1
ATOM 849 C CA . ASP A 1 108 ? -5.735 0.430 16.097 1.00 97.06 108 ASP A CA 1
ATOM 850 C C . ASP A 1 108 ? -4.252 0.212 15.747 1.00 97.06 108 ASP A C 1
ATOM 852 O O . ASP A 1 108 ? -3.836 0.349 14.594 1.00 97.06 108 ASP A O 1
ATOM 856 N N . ALA A 1 109 ? -3.466 -0.236 16.732 1.00 96.75 109 ALA A N 1
ATOM 857 C CA . ALA A 1 109 ? -2.059 -0.569 16.558 1.00 96.75 109 ALA A CA 1
ATOM 858 C C . ALA A 1 109 ? -1.840 -1.717 15.558 1.00 96.75 109 ALA A C 1
ATOM 860 O O . ALA A 1 109 ? -0.937 -1.628 14.726 1.00 96.75 109 ALA A O 1
ATOM 861 N N . GLN A 1 110 ? -2.666 -2.770 15.586 1.00 96.94 110 GLN A N 1
ATOM 862 C CA . GLN A 1 110 ? -2.572 -3.869 14.617 1.00 96.94 110 GLN A CA 1
ATOM 863 C C . GLN A 1 110 ? -2.881 -3.392 13.200 1.00 96.94 110 GLN A C 1
ATOM 865 O O . GLN A 1 110 ? -2.116 -3.701 12.287 1.00 96.94 110 GLN A O 1
ATOM 870 N N . VAL A 1 111 ? -3.936 -2.591 13.014 1.00 98.00 111 VAL A N 1
ATOM 871 C CA . VAL A 1 111 ? -4.264 -2.015 11.699 1.00 98.00 111 VAL A CA 1
ATOM 872 C C . VAL A 1 111 ? -3.134 -1.095 11.227 1.00 98.00 111 VAL A C 1
ATOM 874 O O . VAL A 1 111 ? -2.690 -1.193 10.084 1.00 98.00 111 VAL A O 1
ATOM 877 N N . LYS A 1 112 ? -2.580 -0.260 12.115 1.00 97.75 112 LYS A N 1
ATOM 878 C CA . LYS A 1 112 ? -1.438 0.618 11.815 1.00 97.75 112 LYS A CA 1
ATOM 879 C C . LYS A 1 112 ? -0.222 -0.181 11.348 1.00 97.75 112 LYS A C 1
ATOM 881 O O . LYS A 1 112 ? 0.367 0.141 10.314 1.00 97.75 112 LYS A O 1
ATOM 886 N N . THR A 1 113 ? 0.150 -1.225 12.086 1.00 97.75 113 THR A N 1
ATOM 887 C CA . THR A 1 113 ? 1.276 -2.100 11.739 1.00 97.75 113 THR A CA 1
ATOM 888 C C . THR A 1 113 ? 1.015 -2.858 10.443 1.00 97.75 113 THR A C 1
ATOM 890 O O . THR A 1 113 ? 1.915 -2.943 9.608 1.00 97.75 113 THR A O 1
ATOM 893 N N . TRP A 1 114 ? -0.204 -3.350 10.222 1.00 97.81 114 TRP A N 1
ATOM 894 C CA . TRP A 1 114 ? -0.564 -4.029 8.980 1.00 97.81 114 TRP A CA 1
ATOM 895 C C . TRP A 1 114 ? -0.432 -3.091 7.775 1.00 97.81 114 TRP A C 1
ATOM 897 O O . TRP A 1 114 ? 0.269 -3.429 6.825 1.00 97.81 114 TRP A O 1
ATOM 907 N N . PHE A 1 115 ? -0.982 -1.872 7.838 1.00 98.56 115 PHE A N 1
ATOM 908 C CA . PHE A 1 115 ? -0.856 -0.876 6.762 1.00 98.56 115 PHE A CA 1
ATOM 909 C C . PHE A 1 115 ? 0.592 -0.424 6.543 1.00 98.56 115 PHE A C 1
ATOM 911 O O . PHE A 1 115 ? 0.995 -0.128 5.416 1.00 98.56 115 PHE A O 1
ATOM 918 N N . GLN A 1 116 ? 1.405 -0.359 7.599 1.00 98.31 116 GLN A N 1
ATOM 919 C CA . GLN A 1 116 ? 2.837 -0.092 7.466 1.00 98.31 116 GLN A CA 1
ATOM 920 C C . GLN A 1 116 ? 3.548 -1.224 6.715 1.00 98.31 116 GLN A C 1
ATOM 922 O O . GLN A 1 116 ? 4.250 -0.961 5.739 1.00 98.31 116 GLN A O 1
ATOM 927 N N . ASN A 1 117 ? 3.327 -2.474 7.124 1.00 98.00 117 ASN A N 1
ATOM 928 C CA . ASN A 1 117 ? 3.915 -3.648 6.481 1.00 98.00 117 ASN A CA 1
ATOM 929 C C . ASN A 1 117 ? 3.440 -3.786 5.032 1.00 98.00 117 ASN A C 1
ATOM 931 O O . ASN A 1 117 ? 4.245 -4.052 4.138 1.00 98.00 117 ASN A O 1
ATOM 935 N N . ARG A 1 118 ? 2.150 -3.537 4.776 1.00 98.31 118 ARG A N 1
ATOM 936 C CA . ARG A 1 118 ? 1.573 -3.607 3.435 1.00 98.31 118 ARG A CA 1
ATOM 937 C C . ARG A 1 118 ? 2.178 -2.562 2.504 1.00 98.31 118 ARG A C 1
ATOM 939 O O . ARG A 1 118 ? 2.541 -2.928 1.389 1.00 98.31 118 ARG A O 1
ATOM 946 N N . ARG A 1 119 ? 2.369 -1.316 2.961 1.00 98.38 119 ARG A N 1
ATOM 947 C CA . ARG A 1 119 ? 3.070 -0.268 2.191 1.00 98.38 119 ARG A CA 1
ATOM 948 C C . ARG A 1 119 ? 4.523 -0.626 1.906 1.00 98.38 119 ARG A C 1
ATOM 950 O O . ARG A 1 119 ? 4.984 -0.397 0.795 1.00 98.38 119 ARG A O 1
ATOM 957 N N . THR A 1 120 ? 5.240 -1.200 2.873 1.00 97.88 120 THR A N 1
ATOM 958 C CA . THR A 1 120 ? 6.615 -1.671 2.647 1.00 97.88 120 THR A CA 1
ATOM 959 C C . THR A 1 120 ? 6.654 -2.762 1.580 1.00 97.88 120 THR A C 1
ATOM 961 O O . THR A 1 120 ? 7.441 -2.657 0.644 1.00 97.88 120 THR A O 1
ATOM 964 N N . LYS A 1 121 ? 5.769 -3.766 1.668 1.00 97.19 121 LYS A N 1
ATOM 965 C CA . LYS A 1 121 ? 5.661 -4.815 0.644 1.00 97.19 121 LYS A CA 1
ATOM 966 C C . LYS A 1 121 ? 5.314 -4.226 -0.723 1.00 97.19 121 LYS A C 1
ATOM 968 O O . LYS A 1 121 ? 5.946 -4.594 -1.697 1.00 97.19 121 LYS A O 1
ATOM 973 N N . TRP A 1 122 ? 4.351 -3.308 -0.783 1.00 96.75 122 TRP A N 1
ATOM 974 C CA . TRP A 1 122 ? 3.948 -2.647 -2.024 1.00 96.75 122 TRP A CA 1
ATOM 975 C C . TRP A 1 122 ? 5.111 -1.893 -2.676 1.00 96.75 122 TRP A C 1
ATOM 977 O O . TRP A 1 122 ? 5.422 -2.166 -3.826 1.00 96.75 122 TRP A O 1
ATOM 987 N N . ARG A 1 123 ? 5.826 -1.040 -1.927 1.00 96.88 123 ARG A N 1
ATOM 988 C CA . ARG A 1 123 ? 7.002 -0.334 -2.463 1.00 96.88 123 ARG A CA 1
ATOM 989 C C . ARG A 1 123 ? 8.085 -1.288 -2.954 1.00 96.88 123 ARG A C 1
ATOM 991 O O . ARG A 1 123 ? 8.688 -1.018 -3.982 1.00 96.88 123 ARG A O 1
ATOM 998 N N . ARG A 1 124 ? 8.323 -2.388 -2.228 1.00 95.50 124 ARG A N 1
ATOM 999 C CA . ARG A 1 124 ? 9.286 -3.412 -2.646 1.00 95.50 124 ARG A CA 1
ATOM 1000 C C . ARG A 1 124 ? 8.869 -4.053 -3.971 1.00 95.50 124 ARG A C 1
ATOM 1002 O O . ARG A 1 124 ? 9.682 -4.092 -4.876 1.00 95.50 124 ARG A O 1
ATOM 1009 N N . GLN A 1 125 ? 7.605 -4.456 -4.100 1.00 93.75 125 GLN A N 1
ATOM 1010 C CA . GLN A 1 125 ? 7.073 -5.040 -5.337 1.00 93.75 125 GLN A CA 1
ATOM 1011 C C . GLN A 1 125 ? 7.213 -4.077 -6.524 1.00 93.75 125 GLN A C 1
ATOM 1013 O O . GLN A 1 125 ? 7.722 -4.468 -7.563 1.00 93.75 125 GLN A O 1
ATOM 1018 N N . THR A 1 126 ? 6.860 -2.799 -6.352 1.00 91.69 126 THR A N 1
ATOM 1019 C CA . THR A 1 126 ? 6.996 -1.793 -7.421 1.00 91.69 126 THR A CA 1
ATOM 1020 C C . THR A 1 126 ? 8.460 -1.494 -7.778 1.00 91.69 126 THR A C 1
ATOM 1022 O O . THR A 1 126 ? 8.758 -1.092 -8.899 1.00 91.69 126 THR A O 1
ATOM 1025 N N . ALA A 1 127 ? 9.392 -1.624 -6.830 1.00 91.31 127 ALA A N 1
ATOM 1026 C CA . ALA A 1 127 ? 10.819 -1.463 -7.109 1.00 91.31 127 ALA A CA 1
ATOM 1027 C C . ALA A 1 127 ? 11.387 -2.681 -7.853 1.00 91.31 127 ALA A C 1
ATOM 1029 O O . ALA A 1 127 ? 12.111 -2.509 -8.826 1.00 91.31 127 ALA A O 1
ATOM 1030 N N . GLU A 1 128 ? 11.021 -3.888 -7.420 1.00 92.44 128 GLU A N 1
ATOM 1031 C CA . GLU A 1 128 ? 11.417 -5.151 -8.054 1.00 92.44 128 GLU A CA 1
ATOM 1032 C C . GLU A 1 128 ? 10.908 -5.248 -9.496 1.00 92.44 128 GLU A C 1
ATOM 1034 O O . GLU A 1 128 ? 11.650 -5.683 -10.366 1.00 92.44 128 GLU A O 1
ATOM 1039 N N . GLU A 1 129 ? 9.685 -4.788 -9.764 1.00 91.25 129 GLU A N 1
ATOM 1040 C CA . GLU A 1 129 ? 9.108 -4.742 -11.112 1.00 91.25 129 GLU A CA 1
ATOM 1041 C C . GLU A 1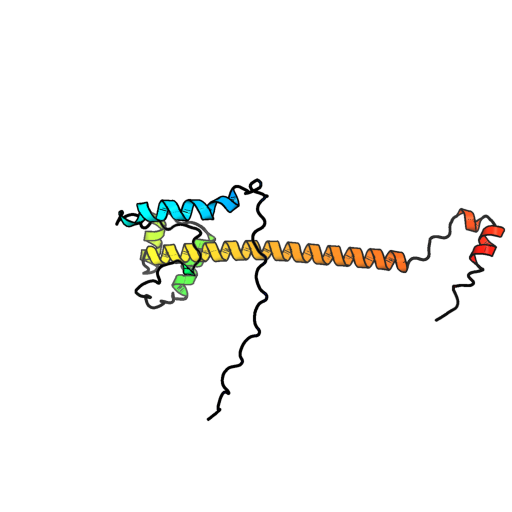 129 ? 9.920 -3.842 -12.056 1.00 91.25 129 GLU A C 1
ATOM 1043 O O . GLU A 1 129 ? 10.354 -4.298 -13.111 1.00 91.25 129 GLU A O 1
ATOM 1048 N N . ARG A 1 130 ? 10.254 -2.611 -11.636 1.00 91.56 130 ARG A N 1
ATOM 1049 C CA . ARG A 1 130 ? 11.133 -1.726 -12.429 1.00 91.56 130 ARG A CA 1
ATOM 1050 C C . ARG A 1 130 ? 12.529 -2.299 -12.630 1.00 91.56 130 ARG A C 1
ATOM 1052 O O . ARG A 1 130 ? 13.124 -2.126 -13.689 1.00 91.56 130 ARG A O 1
ATOM 1059 N N . GLU A 1 131 ? 13.086 -2.929 -11.602 1.00 92.38 131 GLU A N 1
ATOM 1060 C CA . GLU A 1 131 ? 14.404 -3.555 -11.691 1.00 92.38 131 GLU A CA 1
ATOM 1061 C C . GLU A 1 131 ? 14.378 -4.725 -12.685 1.00 92.38 131 GLU A C 1
ATOM 1063 O O . GLU A 1 131 ? 15.298 -4.867 -13.488 1.00 92.38 131 GLU A O 1
ATOM 1068 N N . ALA A 1 132 ? 13.305 -5.520 -12.692 1.00 92.19 132 ALA A N 1
ATOM 1069 C CA . ALA A 1 132 ? 13.114 -6.608 -13.642 1.00 92.19 132 ALA A CA 1
ATOM 1070 C C . ALA A 1 132 ? 12.975 -6.097 -15.084 1.00 92.19 132 ALA A C 1
ATOM 1072 O O . ALA A 1 132 ? 13.626 -6.644 -15.974 1.00 92.19 132 ALA A O 1
ATOM 1073 N N . GLU A 1 133 ? 12.202 -5.032 -15.318 1.00 92.75 133 GLU A N 1
ATOM 1074 C CA . GLU A 1 133 ? 12.112 -4.367 -16.629 1.00 92.75 133 GLU A CA 1
ATOM 1075 C C . GLU A 1 133 ? 13.480 -3.849 -17.089 1.00 92.75 133 GLU A C 1
ATOM 1077 O O . GLU A 1 133 ? 13.904 -4.104 -18.216 1.00 92.75 133 GLU A O 1
ATOM 1082 N N . ARG A 1 134 ? 14.227 -3.190 -16.195 1.00 93.69 134 ARG A N 1
ATOM 1083 C CA . ARG A 1 134 ? 15.585 -2.705 -16.477 1.00 93.69 134 ARG A CA 1
ATOM 1084 C C . ARG A 1 134 ? 16.527 -3.846 -16.854 1.00 93.69 134 ARG A C 1
ATOM 1086 O O . ARG A 1 134 ? 17.302 -3.719 -17.801 1.00 93.69 134 ARG A O 1
ATOM 1093 N N . GLN A 1 135 ? 16.457 -4.967 -16.139 1.00 93.56 135 GLN A N 1
ATOM 1094 C CA . GLN A 1 135 ? 17.249 -6.159 -16.443 1.00 93.56 135 GLN A CA 1
ATOM 1095 C C . GLN A 1 135 ? 16.837 -6.800 -17.771 1.00 93.56 135 GLN A C 1
ATOM 1097 O O . GLN A 1 135 ? 17.705 -7.241 -18.519 1.00 93.56 135 GLN A O 1
ATOM 1102 N N . GLN A 1 136 ? 15.542 -6.841 -18.095 1.00 93.81 136 GLN A N 1
ATOM 1103 C CA . GLN A 1 136 ? 15.063 -7.314 -19.396 1.00 93.81 136 GLN A CA 1
ATOM 1104 C C . GLN A 1 136 ? 15.587 -6.433 -20.534 1.00 93.81 136 GLN A C 1
ATOM 1106 O O . GLN A 1 136 ? 16.165 -6.962 -21.481 1.00 93.81 136 GLN A O 1
ATOM 1111 N N . ALA A 1 137 ? 15.473 -5.109 -20.412 1.00 93.88 137 ALA A N 1
ATOM 1112 C CA . ALA A 1 137 ? 16.001 -4.168 -21.396 1.00 93.88 137 ALA A CA 1
ATOM 1113 C C . ALA A 1 137 ? 17.522 -4.314 -21.573 1.00 93.88 137 ALA A C 1
ATOM 1115 O O . ALA A 1 137 ? 18.020 -4.318 -22.696 1.00 93.88 137 ALA A O 1
ATOM 1116 N N . ASN A 1 138 ? 18.265 -4.503 -20.477 1.00 95.12 138 ASN A N 1
ATOM 1117 C CA . ASN A 1 138 ? 19.707 -4.732 -20.534 1.00 95.12 138 ASN A CA 1
ATOM 1118 C C . ASN A 1 138 ? 20.065 -6.050 -21.244 1.00 95.12 138 ASN A C 1
ATOM 1120 O O . ASN A 1 138 ? 20.966 -6.058 -22.079 1.00 95.12 138 ASN A O 1
ATOM 1124 N N . ARG A 1 139 ? 19.322 -7.136 -20.982 1.00 95.38 139 ARG A N 1
ATOM 1125 C CA . ARG A 1 139 ? 19.493 -8.412 -21.698 1.00 95.38 139 ARG A CA 1
ATOM 1126 C C . ARG A 1 139 ? 19.228 -8.272 -23.196 1.00 95.38 139 ARG A C 1
ATOM 1128 O O . ARG A 1 139 ? 20.006 -8.788 -23.989 1.00 95.38 139 ARG A O 1
ATOM 1135 N N . LEU A 1 140 ? 18.162 -7.568 -23.580 1.00 95.12 140 LEU A N 1
ATOM 1136 C CA . LEU A 1 140 ? 17.834 -7.329 -24.989 1.00 95.12 140 LEU A CA 1
ATOM 1137 C C . LEU A 1 140 ? 18.916 -6.502 -25.686 1.00 95.12 140 LEU A C 1
ATOM 1139 O O . LEU A 1 140 ? 19.327 -6.846 -26.788 1.00 95.12 140 LEU A O 1
ATOM 1143 N N . MET A 1 141 ? 19.416 -5.453 -25.032 1.00 94.69 141 MET A N 1
ATOM 1144 C CA . MET A 1 141 ? 20.503 -4.636 -25.570 1.00 94.69 141 MET A CA 1
ATOM 1145 C C . MET A 1 141 ? 21.781 -5.461 -25.787 1.00 94.69 141 MET A C 1
ATOM 1147 O O . MET A 1 141 ? 22.386 -5.370 -26.853 1.00 94.69 141 MET A O 1
ATOM 1151 N N . LEU A 1 142 ? 22.152 -6.307 -24.821 1.00 94.62 142 LEU A N 1
ATOM 1152 C CA . LEU A 1 142 ? 23.308 -7.196 -24.948 1.00 94.62 142 LEU A CA 1
ATOM 1153 C C . LEU A 1 142 ? 23.134 -8.200 -26.100 1.00 94.62 142 LEU A C 1
ATOM 1155 O O . LEU A 1 142 ? 24.067 -8.427 -26.866 1.00 94.62 142 LEU A O 1
ATOM 1159 N N . HIS A 1 143 ? 21.932 -8.763 -26.252 1.00 93.88 143 HIS A N 1
ATOM 1160 C CA . HIS A 1 143 ? 21.619 -9.675 -27.350 1.00 93.88 143 HIS A CA 1
ATOM 1161 C C . HIS A 1 143 ? 21.729 -8.986 -28.717 1.00 93.88 143 HIS A C 1
ATOM 1163 O O . HIS A 1 143 ? 22.398 -9.504 -29.605 1.00 93.88 143 HIS A O 1
ATOM 1169 N N . LEU A 1 144 ? 21.161 -7.782 -28.870 1.00 94.81 144 LEU A N 1
ATOM 1170 C CA . LEU A 1 144 ? 21.280 -6.999 -30.106 1.00 94.81 144 LEU A CA 1
ATOM 1171 C C . LEU A 1 144 ? 22.739 -6.676 -30.446 1.00 94.81 144 LEU A C 1
ATOM 1173 O O . LEU A 1 144 ? 23.119 -6.729 -31.613 1.00 94.81 144 LEU A O 1
ATOM 1177 N N . GLN A 1 145 ? 23.562 -6.348 -29.448 1.00 92.06 145 GLN A N 1
ATOM 1178 C CA . GLN A 1 145 ? 24.987 -6.104 -29.665 1.00 92.06 145 GLN A CA 1
ATOM 1179 C C . GLN A 1 145 ? 25.696 -7.363 -30.181 1.00 92.06 145 GLN A C 1
ATOM 1181 O O . GLN A 1 145 ? 26.494 -7.278 -31.115 1.00 92.06 145 GLN A O 1
ATOM 1186 N N . GLN A 1 146 ? 25.383 -8.530 -29.610 1.00 89.25 146 GLN A N 1
ATOM 1187 C CA . GLN A 1 146 ? 25.932 -9.806 -30.062 1.00 89.25 146 GLN A CA 1
ATOM 1188 C C . GLN A 1 146 ? 25.470 -10.156 -31.482 1.00 89.25 146 GLN A C 1
ATOM 1190 O O . GLN A 1 146 ? 26.287 -10.586 -32.294 1.00 89.25 146 GLN A O 1
ATOM 1195 N N . GLU A 1 147 ? 24.194 -9.943 -31.812 1.00 89.00 147 GLU A N 1
ATOM 1196 C CA . GLU A 1 147 ? 23.678 -10.123 -33.173 1.00 89.00 147 GLU A CA 1
ATOM 1197 C C . GLU A 1 147 ? 24.341 -9.170 -34.173 1.00 89.00 147 GLU A C 1
ATOM 1199 O O . GLU A 1 147 ? 24.706 -9.595 -35.265 1.00 89.00 147 GLU A O 1
ATOM 1204 N N . ALA A 1 148 ? 24.526 -7.895 -33.819 1.00 86.56 148 ALA A N 1
ATOM 1205 C CA . ALA A 1 148 ? 25.200 -6.920 -34.674 1.00 86.56 148 ALA A CA 1
ATOM 1206 C C . ALA A 1 148 ? 26.661 -7.314 -34.935 1.00 86.56 148 ALA A C 1
ATOM 1208 O O . ALA A 1 148 ? 27.125 -7.260 -36.073 1.00 86.56 148 ALA A O 1
ATOM 1209 N N . PHE A 1 149 ? 27.365 -7.776 -33.899 1.00 88.44 149 PHE A N 1
ATOM 1210 C CA . PHE A 1 149 ? 28.732 -8.273 -34.027 1.00 88.44 149 PHE A CA 1
ATOM 1211 C C . PHE A 1 149 ? 28.800 -9.535 -34.898 1.00 88.44 149 PHE A C 1
ATOM 1213 O O . PHE A 1 149 ? 29.588 -9.592 -35.839 1.00 88.44 149 PHE A O 1
ATOM 1220 N N . GLN A 1 150 ? 27.923 -10.516 -34.672 1.00 82.69 150 GLN A N 1
ATOM 1221 C CA . GLN A 1 150 ? 27.852 -11.710 -35.520 1.00 82.69 150 GLN A CA 1
ATOM 1222 C C . GLN A 1 150 ? 27.509 -11.370 -36.975 1.00 82.69 150 GLN A C 1
ATOM 1224 O O . GLN A 1 150 ? 28.106 -11.937 -37.887 1.00 82.69 150 GLN A O 1
ATOM 1229 N N . LYS A 1 151 ? 26.604 -10.414 -37.218 1.00 77.06 151 LYS A N 1
ATOM 1230 C CA . LYS A 1 151 ? 26.306 -9.912 -38.569 1.00 77.06 151 LYS A CA 1
ATOM 1231 C C . LYS A 1 151 ? 27.526 -9.266 -39.221 1.00 77.06 151 LYS A C 1
ATOM 1233 O O . LYS A 1 151 ? 27.762 -9.524 -40.393 1.00 77.06 151 LYS A O 1
ATOM 1238 N N . SER A 1 152 ? 28.333 -8.506 -38.476 1.00 73.00 152 SER A N 1
ATOM 1239 C CA . SER A 1 152 ? 29.584 -7.951 -39.017 1.00 73.00 152 SER A CA 1
ATOM 1240 C C . SER A 1 152 ? 30.629 -9.015 -39.371 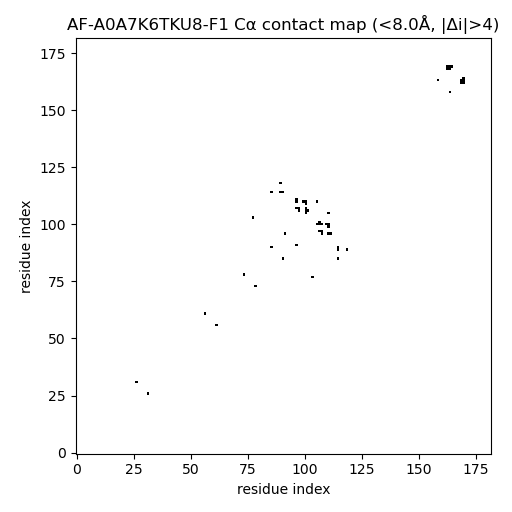1.00 73.00 152 SER A C 1
ATOM 1242 O O . SER A 1 152 ? 31.416 -8.792 -40.281 1.00 73.00 152 SER A O 1
ATOM 1244 N N . LEU A 1 153 ? 30.618 -10.172 -38.698 1.00 72.81 153 LEU A N 1
ATOM 1245 C CA . LEU A 1 153 ? 31.506 -11.298 -39.015 1.00 72.81 153 LEU A CA 1
ATOM 1246 C C . LEU A 1 153 ? 30.996 -12.167 -40.175 1.00 72.81 153 LEU A C 1
ATOM 1248 O O . LEU A 1 153 ? 31.794 -12.796 -40.858 1.00 72.81 153 LEU A O 1
ATOM 1252 N N . SER A 1 154 ? 29.677 -12.235 -40.376 1.00 64.31 154 SER A N 1
ATOM 1253 C CA . SER A 1 154 ? 29.036 -13.125 -41.359 1.00 64.31 154 SER A CA 1
ATOM 1254 C C . SER A 1 154 ? 28.609 -12.433 -42.654 1.00 64.31 154 SER A C 1
ATOM 1256 O O . SER A 1 154 ? 28.304 -13.120 -43.628 1.00 64.31 154 SER A O 1
ATOM 1258 N N . GLN A 1 155 ? 28.593 -11.096 -42.710 1.00 56.09 155 GLN A N 1
ATOM 1259 C CA . GLN A 1 155 ? 28.441 -10.387 -43.977 1.00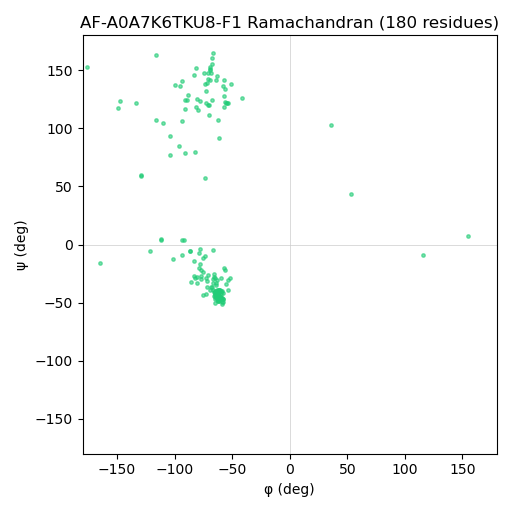 56.09 155 GLN A CA 1
ATOM 1260 C C . GLN A 1 155 ? 29.740 -10.501 -44.786 1.00 56.09 155 GLN A C 1
ATOM 1262 O O . GLN A 1 155 ? 30.774 -10.023 -44.316 1.00 56.09 155 GLN A O 1
ATOM 1267 N N . PRO A 1 156 ? 29.713 -11.053 -46.016 1.00 57.59 156 PRO A N 1
ATOM 1268 C CA . PRO A 1 156 ? 30.806 -10.811 -46.941 1.00 57.59 156 PRO A CA 1
ATOM 1269 C C . PRO A 1 156 ? 30.913 -9.295 -47.117 1.00 57.59 156 PRO A C 1
ATOM 1271 O O . PRO A 1 156 ? 29.901 -8.629 -47.358 1.00 57.59 156 PRO A O 1
ATOM 1274 N N . LEU A 1 157 ? 32.120 -8.751 -46.925 1.00 59.75 157 LEU A N 1
ATOM 1275 C CA . LEU A 1 157 ? 32.431 -7.350 -47.213 1.00 59.75 157 LEU A CA 1
ATOM 1276 C C . LEU A 1 157 ? 31.758 -6.975 -48.542 1.00 59.75 157 LEU A C 1
ATOM 1278 O O . LEU A 1 157 ? 31.962 -7.700 -49.522 1.00 59.75 157 LEU A O 1
ATOM 1282 N N . PRO A 1 158 ? 30.939 -5.907 -48.602 1.00 60.06 158 PRO A N 1
ATOM 1283 C CA . PRO A 1 158 ? 30.390 -5.466 -49.873 1.00 60.06 158 PRO A CA 1
ATOM 1284 C C . PRO A 1 158 ? 31.569 -5.244 -50.819 1.00 60.06 158 PRO A C 1
ATOM 1286 O O . PRO A 1 158 ? 32.495 -4.505 -50.483 1.00 60.06 158 PRO A O 1
ATOM 1289 N N . GLN A 1 159 ? 31.575 -5.952 -51.952 1.00 59.75 159 GLN A N 1
ATOM 1290 C CA . GLN A 1 159 ? 32.612 -5.781 -52.962 1.00 59.75 159 GLN A CA 1
ATOM 1291 C C . GLN A 1 159 ? 32.650 -4.305 -53.343 1.00 59.75 159 GLN A C 1
ATOM 1293 O O . GLN A 1 159 ? 31.626 -3.734 -53.725 1.00 59.75 159 GLN A O 1
ATOM 1298 N N . ASP A 1 160 ? 33.817 -3.688 -53.164 1.00 65.19 160 ASP A N 1
ATOM 1299 C CA . ASP A 1 160 ? 34.006 -2.278 -53.458 1.00 65.19 160 ASP A CA 1
ATOM 1300 C C . ASP A 1 160 ? 33.614 -2.046 -54.928 1.00 65.19 160 ASP A C 1
ATOM 1302 O O . ASP A 1 160 ? 34.169 -2.700 -55.817 1.00 65.19 160 ASP A O 1
ATOM 1306 N N . PRO A 1 161 ? 32.655 -1.155 -55.234 1.00 67.31 161 PRO A N 1
ATOM 1307 C CA . PRO A 1 161 ? 32.272 -0.881 -56.611 1.00 67.31 161 PRO A CA 1
ATOM 1308 C C . PRO A 1 161 ? 33.483 -0.543 -57.486 1.00 67.31 161 PRO A C 1
ATOM 1310 O O . PRO A 1 161 ? 33.484 -0.857 -58.672 1.00 67.31 161 PRO A O 1
ATOM 1313 N N . LEU A 1 162 ? 34.548 0.033 -56.920 1.00 63.34 162 LEU A N 1
ATOM 1314 C CA . LEU A 1 162 ? 35.777 0.333 -57.651 1.00 63.34 162 LEU A CA 1
ATOM 1315 C C . LEU A 1 162 ? 36.609 -0.915 -57.988 1.00 63.34 162 LEU A C 1
ATOM 1317 O O . LEU A 1 162 ? 37.287 -0.922 -59.018 1.00 63.34 162 LEU A O 1
ATOM 1321 N N . CYS A 1 163 ? 36.543 -1.982 -57.184 1.00 63.19 163 CYS A N 1
ATOM 1322 C CA . CYS A 1 163 ? 37.266 -3.224 -57.468 1.00 63.19 163 CYS A CA 1
ATOM 1323 C C . CYS A 1 163 ? 36.589 -4.060 -58.563 1.00 63.19 163 CYS A C 1
ATOM 1325 O O . CYS A 1 163 ? 37.277 -4.766 -59.293 1.00 63.19 163 CYS A O 1
ATOM 1327 N N . MET A 1 164 ? 35.269 -3.931 -58.740 1.00 63.78 164 MET A N 1
ATOM 1328 C CA . MET A 1 164 ? 34.525 -4.624 -59.804 1.00 63.78 164 MET A CA 1
ATOM 1329 C C . MET A 1 164 ? 34.806 -4.068 -61.203 1.00 63.78 164 MET A C 1
ATOM 1331 O O . MET A 1 164 ? 34.773 -4.810 -62.180 1.00 63.78 164 MET A O 1
ATOM 1335 N N . HIS A 1 165 ? 35.098 -2.770 -61.312 1.00 73.06 165 HIS A N 1
ATOM 1336 C CA . HIS A 1 165 ? 35.336 -2.112 -62.602 1.00 73.06 165 HIS A CA 1
ATOM 1337 C C . HIS A 1 165 ? 36.820 -2.062 -62.993 1.00 73.06 165 HIS A C 1
ATOM 1339 O O . HIS A 1 165 ? 37.147 -1.698 -64.121 1.00 73.06 165 HIS A O 1
ATOM 1345 N N . ASN A 1 166 ? 37.730 -2.427 -62.085 1.00 78.00 166 ASN A N 1
ATOM 1346 C CA . ASN A 1 166 ? 39.164 -2.450 -62.339 1.00 78.00 166 ASN A CA 1
ATOM 1347 C C . ASN A 1 166 ? 39.668 -3.899 -62.390 1.00 78.00 166 ASN A C 1
ATOM 1349 O O . ASN A 1 166 ? 39.834 -4.549 -61.360 1.00 78.00 166 ASN A O 1
ATOM 1353 N N . SER A 1 167 ? 39.946 -4.393 -63.599 1.00 74.50 167 SER A N 1
ATOM 1354 C CA . SER A 1 167 ? 40.363 -5.780 -63.855 1.00 74.50 167 SER A CA 1
ATOM 1355 C C . SER A 1 167 ? 41.595 -6.215 -63.054 1.00 74.50 167 SER A C 1
ATOM 1357 O O . SER A 1 167 ? 41.686 -7.371 -62.645 1.00 74.50 167 SER A O 1
ATOM 1359 N N . SER A 1 168 ? 42.532 -5.297 -62.804 1.00 76.75 168 SER A N 1
ATOM 1360 C CA . SER A 1 168 ? 43.749 -5.574 -62.035 1.00 76.75 168 SER A CA 1
ATOM 1361 C C . SER A 1 168 ? 43.457 -5.729 -60.540 1.00 76.75 168 SER A C 1
ATOM 1363 O O . SE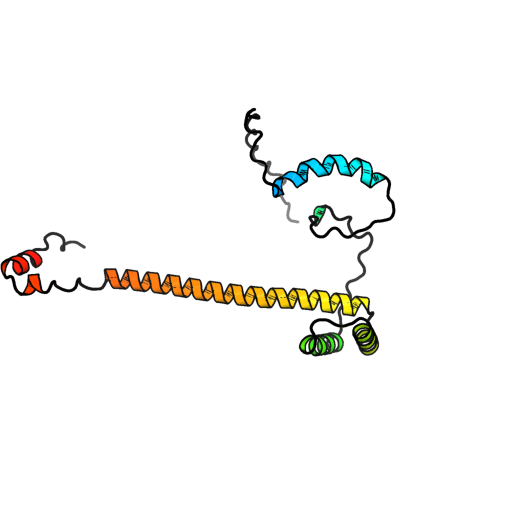R A 1 168 ? 43.964 -6.656 -59.913 1.00 76.75 168 SER A O 1
ATOM 1365 N N . LEU A 1 169 ? 42.610 -4.866 -59.968 1.00 69.81 169 LEU A N 1
ATOM 1366 C CA . LEU A 1 169 ? 42.183 -4.975 -58.567 1.00 69.81 169 LEU A CA 1
ATOM 1367 C C . LEU A 1 169 ? 41.296 -6.205 -58.335 1.00 69.81 169 LEU A C 1
ATOM 1369 O O . LEU A 1 169 ? 41.442 -6.875 -57.315 1.00 69.81 169 LEU A O 1
ATOM 1373 N N . TYR A 1 170 ? 40.444 -6.548 -59.303 1.00 73.19 170 TYR A N 1
ATOM 1374 C CA . TYR A 1 170 ? 39.628 -7.760 -59.268 1.00 73.19 170 TYR A CA 1
ATOM 1375 C C . TYR A 1 170 ? 40.483 -9.036 -59.223 1.00 73.19 170 TYR A C 1
ATOM 1377 O O . TYR A 1 170 ? 40.244 -9.926 -58.409 1.00 73.19 170 TYR A O 1
ATOM 1385 N N . ALA A 1 171 ? 41.520 -9.117 -60.063 1.00 72.62 171 ALA A N 1
ATOM 1386 C CA . ALA A 1 171 ? 42.425 -10.265 -60.096 1.00 72.62 171 ALA A CA 1
ATOM 1387 C C . ALA A 1 171 ? 43.193 -10.450 -58.775 1.00 72.62 171 ALA A C 1
ATOM 1389 O O . ALA A 1 171 ? 43.353 -11.578 -58.313 1.00 72.62 171 ALA A O 1
ATOM 1390 N N . LEU A 1 172 ? 43.620 -9.351 -58.142 1.00 70.31 172 LEU A N 1
ATOM 1391 C CA . LEU A 1 172 ? 44.302 -9.386 -56.844 1.00 70.31 172 LEU A CA 1
ATOM 1392 C C . LEU A 1 172 ? 43.387 -9.853 -55.706 1.00 70.31 172 LEU A C 1
ATOM 1394 O O . LEU A 1 172 ? 43.853 -10.528 -54.795 1.00 70.31 172 LEU A O 1
ATOM 1398 N N . GLN A 1 173 ? 42.092 -9.539 -55.763 1.00 65.12 173 GLN A N 1
ATOM 1399 C CA . GLN A 1 173 ? 41.131 -9.953 -54.740 1.00 65.12 173 GLN A CA 1
ATOM 1400 C C . GLN A 1 173 ? 40.832 -11.462 -54.760 1.00 65.12 173 GLN A C 1
ATOM 1402 O O . GLN A 1 173 ? 40.511 -12.029 -53.720 1.00 65.12 173 GLN A O 1
ATOM 1407 N N . ASN A 1 174 ? 40.984 -12.120 -55.913 1.00 65.44 174 ASN A N 1
ATOM 1408 C CA . ASN A 1 174 ? 40.785 -13.568 -56.065 1.00 65.44 174 ASN A CA 1
ATOM 1409 C C . ASN A 1 174 ? 42.013 -14.398 -55.657 1.00 65.44 174 ASN A C 1
ATOM 1411 O O . ASN A 1 174 ? 41.920 -15.609 -55.475 1.00 65.44 174 ASN A O 1
ATOM 1415 N N . LEU A 1 175 ? 43.169 -13.755 -55.496 1.00 66.31 175 LEU A N 1
ATOM 1416 C CA . LEU A 1 175 ? 44.369 -14.364 -54.941 1.00 66.31 175 LEU A CA 1
ATOM 1417 C C . LEU A 1 175 ? 44.349 -14.130 -53.423 1.00 66.31 175 LEU A C 1
ATOM 1419 O O . LEU A 1 175 ? 45.012 -13.227 -52.921 1.00 66.31 175 LEU A O 1
ATOM 1423 N N . GLN A 1 176 ? 43.562 -14.915 -52.678 1.00 57.22 176 GLN A N 1
ATOM 1424 C CA . GLN A 1 176 ? 43.632 -14.962 -51.210 1.00 57.22 176 GLN A CA 1
ATOM 1425 C C . GLN A 1 176 ? 44.522 -16.136 -50.763 1.00 57.22 176 GLN A C 1
ATOM 1427 O O . GLN A 1 176 ? 44.003 -17.201 -50.439 1.00 57.22 176 GLN A O 1
ATOM 1432 N N . PRO A 1 177 ? 45.857 -15.982 -50.682 1.00 56.34 177 PRO A N 1
ATOM 1433 C CA . PRO A 1 177 ? 46.748 -17.066 -50.255 1.00 56.34 177 PRO A CA 1
ATOM 1434 C C . PRO A 1 177 ? 46.579 -17.477 -48.779 1.00 56.34 177 PRO A C 1
ATOM 1436 O O . PRO A 1 177 ? 47.228 -18.413 -48.337 1.00 56.34 177 PRO A O 1
ATOM 1439 N N . TRP A 1 178 ? 45.741 -16.773 -48.013 1.00 59.12 178 TRP A N 1
ATOM 1440 C CA . TRP A 1 178 ? 45.449 -17.014 -46.594 1.00 59.12 178 TRP A CA 1
ATOM 1441 C C . TRP A 1 178 ? 44.015 -17.515 -46.340 1.00 59.12 178 TRP A C 1
ATOM 1443 O O . TRP A 1 178 ? 43.622 -17.644 -45.186 1.00 59.12 178 TRP A O 1
ATOM 1453 N N . ALA A 1 179 ? 43.223 -17.760 -47.391 1.00 59.00 179 ALA A N 1
ATOM 1454 C CA . ALA A 1 179 ? 41.874 -18.328 -47.270 1.00 59.00 179 ALA A CA 1
ATOM 1455 C C . ALA A 1 179 ? 41.861 -19.871 -47.242 1.00 59.00 179 ALA A C 1
ATOM 1457 O O . ALA A 1 179 ? 40.814 -20.465 -47.004 1.00 59.00 179 ALA A O 1
ATOM 1458 N N . GLU A 1 180 ? 43.016 -20.507 -47.434 1.00 57.25 180 GLU A N 1
ATOM 1459 C CA . GLU A 1 180 ? 43.204 -21.949 -47.286 1.00 57.25 180 GLU A CA 1
ATOM 1460 C C . GLU A 1 180 ? 43.943 -22.213 -45.966 1.00 57.25 180 GLU A C 1
ATOM 1462 O O . GLU A 1 180 ? 45.164 -22.097 -45.919 1.00 57.25 180 GLU A O 1
ATOM 1467 N N . ASP A 1 181 ? 43.211 -22.459 -44.877 1.00 52.28 181 ASP A N 1
ATOM 1468 C CA . ASP A 1 181 ? 43.366 -23.666 -44.049 1.00 52.28 181 ASP A CA 1
ATOM 1469 C C . ASP A 1 181 ? 42.321 -23.709 -42.917 1.00 52.28 181 ASP A C 1
ATOM 1471 O O . ASP A 1 181 ? 41.786 -22.690 -42.475 1.00 52.28 181 ASP A O 1
ATOM 1475 N N . ASN A 1 182 ? 42.033 -24.945 -42.526 1.00 43.53 182 ASN A N 1
ATOM 1476 C CA . ASN A 1 182 ? 40.947 -25.467 -41.692 1.00 43.53 182 ASN A CA 1
ATOM 1477 C C . ASN A 1 182 ? 41.086 -25.127 -40.194 1.00 43.53 182 ASN A C 1
ATOM 1479 O O . ASN A 1 182 ? 42.222 -25.202 -39.670 1.00 43.53 182 ASN A O 1
#

Secondary structure (DSSP, 8-state):
-PPPPP-PPPPPPPPPPPPPS--TT---TTSTHHHHHHHHHHHGGG-SS-----TT--GGGSPPPS--PPPPPPPHHHHHHHHHHHHH-SS--HHHHHHHHHHTT--HHHHHHHHHHHHHHHHHHHHHHHHHHHHHHHHHHHHHHHHHHHHHHHS--PPPHHHHH-HHHHHHHH--TTS---